Protein AF-A0A926HHJ9-F1 (afdb_monomer)

pLDDT: mean 72.95, std 14.11, range [46.09, 94.06]

Radius of gyration: 36.63 Å; Cα contacts (8 Å, |Δi|>4): 173; chains: 1; bounding box: 104×86×74 Å

Mean predicted aligned error: 19.31 Å

Sequence (263 aa):
MKFITRLLMTLLALLLVAFLTVLLITPDTVVDVLARLEQVVFAARVALVVIMYLVILSLLYLQVRSTPKAQSDTLSVNASGAIAAVTVDSVRERILKTIGEVPGVASVTAQLKSIRGKADIDLSVTTTDDKVNIPEKQKEINRALEQVIKKQLGIQMAGRPRVNIRLGTVKPVVPAPAAAVPLPVIAPPPPPAPIISPAAEIPFEEPKRSFFGGSSSSVEPITPAASFTTSQPEDDQMAFYAMLDDAKLDDETSDEVDKPADQ

Solvent-accessible surface area (backbone atoms only — not comparable to full-atom values): 16830 Å² total; per-residue (Å²): 113,75,64,59,58,51,51,51,51,53,49,51,53,51,50,50,50,51,52,51,50,54,52,67,75,45,51,62,70,53,46,64,64,46,67,78,41,80,86,54,49,65,64,48,52,54,49,51,53,50,51,50,51,50,53,53,50,49,51,50,50,51,55,67,65,59,57,70,82,71,62,74,50,48,34,49,21,49,56,94,92,41,81,44,77,41,50,51,66,64,53,42,52,52,50,48,54,61,54,55,69,41,91,62,48,72,47,72,47,73,51,75,44,75,52,94,49,14,43,37,46,43,34,41,36,28,28,66,60,91,86,60,60,60,73,60,53,51,50,52,51,50,51,53,49,50,47,45,38,51,72,74,52,30,41,48,63,64,62,83,71,44,75,48,79,41,87,38,88,76,71,80,78,69,70,72,71,70,73,71,72,74,70,79,73,74,68,74,77,73,75,80,71,79,82,73,72,93,80,74,89,72,82,80,77,74,81,78,79,75,83,78,79,86,76,91,72,85,77,76,84,82,73,94,75,76,85,80,76,84,77,78,83,73,72,72,65,62,62,61,60,62,64,65,66,77,75,74,78,86,88,83,86,87,82,79,85,87,84,81,82,88,132

Nearest PDB structures (foldseek):
  6h87-assembly1_A-2  TM=7.061E-01  e=1.042E-03  Magnetospirillum gryphiswaldense
  2y4n-assembly1_B  TM=5.438E-01  e=9.765E-04  Burkholderia cenocepacia J2315
  3lax-assembly1_A  TM=5.505E-01  e=6.464E-03  Phocaeicola vulgatus ATCC 8482
  3kxw-assembly1_A  TM=5.713E-01  e=8.389E-03  Legionella pneumophila subsp. pneumophila str. Philadelphia 1
  2v7b-assembly2_B  TM=6.782E-01  e=9.983E-02  Paraburkholderia xenovorans LB400

Secondary structure (DSSP, 8-state):
-HHHHHHHHHHHHHHHHHHHHHHHH-HHHHHHHHTT-TTTHHHHHHHHHHHHHHHHHHHHHHHHHT-------EEEEEETTEEEEEEHHHHHHHHHHHHHTSTTEEEEEEEEEEETTEEEEEEEEEES-TT--HHHHHHHHHHHHHHIIIIIS-BPBSSPPEEEEEE-------PPP---------PPPPPPPP----------------------------------------SHHHHHHHTSSTTSSS-S-----------

Structure (mmCIF, N/CA/C/O backbone):
data_AF-A0A926HHJ9-F1
#
_entry.id   AF-A0A926HHJ9-F1
#
loop_
_atom_site.group_PDB
_atom_site.id
_atom_site.type_symbol
_atom_site.label_atom_id
_atom_site.label_alt_id
_atom_site.label_comp_id
_atom_site.label_asym_id
_atom_site.label_entity_id
_atom_site.label_seq_id
_atom_site.pdbx_PDB_ins_code
_atom_site.Cartn_x
_atom_site.Cartn_y
_atom_site.Cartn_z
_atom_site.occupancy
_atom_site.B_iso_or_equiv
_atom_site.auth_seq_id
_atom_site.auth_comp_id
_atom_site.auth_asym_id
_atom_site.auth_atom_id
_atom_site.pdbx_PDB_model_num
ATOM 1 N N . MET A 1 1 ? 10.475 11.509 -2.866 1.00 51.62 1 MET A N 1
ATOM 2 C CA . MET A 1 1 ? 11.833 11.060 -3.268 1.00 51.62 1 MET A CA 1
ATOM 3 C C . MET A 1 1 ? 11.844 9.986 -4.364 1.00 51.62 1 ME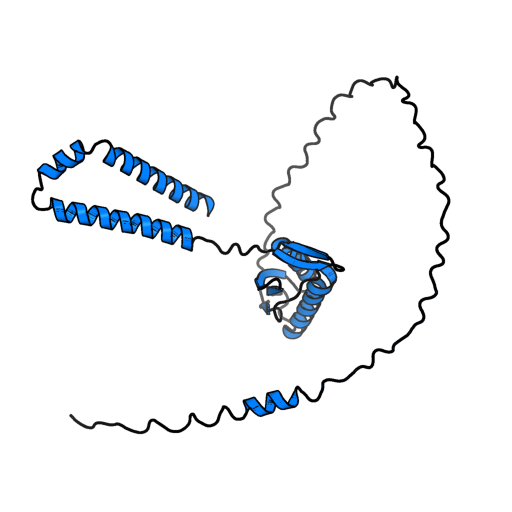T A C 1
ATOM 5 O O . MET A 1 1 ? 12.648 10.113 -5.271 1.00 51.62 1 MET A O 1
ATOM 9 N N . LYS A 1 2 ? 10.926 9.001 -4.378 1.00 59.03 2 LYS A N 1
ATOM 10 C CA . LYS A 1 2 ? 10.861 7.938 -5.416 1.00 59.03 2 LYS A CA 1
ATOM 11 C C . LYS A 1 2 ? 10.693 8.438 -6.868 1.00 59.03 2 LYS A C 1
ATOM 13 O O . LYS A 1 2 ? 11.089 7.747 -7.797 1.00 59.03 2 LYS A O 1
ATOM 18 N N . PHE A 1 3 ? 10.123 9.630 -7.066 1.00 66.44 3 PHE A N 1
ATOM 19 C CA . PHE A 1 3 ? 9.955 10.244 -8.389 1.00 66.44 3 PHE A CA 1
ATOM 20 C C . PHE A 1 3 ? 11.286 10.717 -8.997 1.00 66.44 3 PHE A C 1
ATOM 22 O O . PHE A 1 3 ? 11.528 10.489 -10.173 1.00 66.44 3 PHE A O 1
ATOM 29 N N . ILE A 1 4 ? 12.182 11.287 -8.183 1.00 69.25 4 ILE A N 1
ATOM 30 C CA . ILE A 1 4 ? 13.493 11.790 -8.628 1.00 69.25 4 ILE A CA 1
ATOM 31 C C . ILE A 1 4 ? 14.388 10.630 -9.058 1.00 69.25 4 ILE A C 1
ATOM 33 O O . ILE A 1 4 ? 15.032 10.708 -10.094 1.00 69.25 4 ILE A O 1
ATOM 37 N N . THR A 1 5 ? 14.385 9.526 -8.309 1.00 71.31 5 THR A N 1
ATOM 38 C CA . THR A 1 5 ? 15.180 8.340 -8.658 1.00 71.31 5 THR A CA 1
ATOM 39 C C . THR A 1 5 ? 14.704 7.705 -9.964 1.00 71.31 5 THR A C 1
ATOM 41 O O . THR A 1 5 ? 15.526 7.316 -10.788 1.00 71.31 5 THR A O 1
ATOM 44 N N . ARG A 1 6 ? 13.380 7.652 -10.186 1.00 71.50 6 ARG A N 1
ATOM 45 C CA . ARG A 1 6 ? 12.800 7.196 -11.459 1.00 71.50 6 ARG A CA 1
ATOM 46 C C . ARG A 1 6 ? 13.183 8.131 -12.603 1.00 71.50 6 ARG A C 1
ATOM 48 O O . ARG A 1 6 ? 13.680 7.653 -13.610 1.00 71.50 6 ARG A O 1
ATOM 55 N N . LEU A 1 7 ? 13.025 9.442 -12.419 1.00 80.19 7 LEU A N 1
ATOM 56 C CA . LEU A 1 7 ? 13.370 10.449 -13.424 1.00 80.19 7 LEU A CA 1
ATOM 57 C C . LEU A 1 7 ? 14.860 10.411 -13.790 1.00 80.19 7 LEU A C 1
ATOM 59 O O . LEU A 1 7 ? 15.195 10.445 -14.968 1.00 80.19 7 LEU A O 1
ATOM 63 N N . LEU A 1 8 ? 15.742 10.292 -12.795 1.00 80.50 8 LEU A N 1
ATOM 64 C CA . LEU A 1 8 ? 17.187 10.201 -12.992 1.00 80.50 8 LEU A CA 1
ATOM 65 C C . LEU A 1 8 ? 17.565 8.944 -13.786 1.00 80.50 8 LEU A C 1
ATOM 67 O O . LEU A 1 8 ? 18.378 9.037 -14.698 1.00 80.50 8 LEU A O 1
ATOM 71 N N . MET A 1 9 ? 16.958 7.789 -13.484 1.00 76.94 9 MET A N 1
ATOM 72 C CA . MET A 1 9 ? 17.193 6.559 -14.251 1.00 76.94 9 MET A CA 1
ATOM 73 C C . MET A 1 9 ? 16.723 6.686 -15.698 1.00 76.94 9 MET A C 1
ATOM 75 O O . MET A 1 9 ? 17.456 6.287 -16.601 1.00 76.94 9 MET A O 1
ATOM 79 N N . THR A 1 10 ? 15.545 7.269 -15.936 1.00 77.94 10 THR A N 1
ATOM 80 C CA . THR A 1 10 ? 15.047 7.483 -17.301 1.00 77.94 10 THR A CA 1
ATOM 81 C C . THR A 1 10 ? 15.938 8.459 -18.067 1.00 77.94 10 THR A C 1
ATOM 83 O O . THR A 1 10 ? 16.269 8.204 -19.222 1.00 77.94 10 THR A O 1
ATOM 86 N N . LEU A 1 11 ? 16.371 9.547 -17.422 1.00 81.31 11 LEU A N 1
ATOM 87 C CA . LEU A 1 11 ? 17.277 10.531 -18.013 1.00 81.31 11 LEU A CA 1
ATOM 88 C C . LEU A 1 11 ? 18.636 9.902 -18.351 1.00 81.31 11 LEU A C 1
ATOM 90 O O . LEU A 1 11 ? 19.156 10.124 -19.438 1.00 81.31 11 LEU A O 1
ATOM 94 N N . LEU A 1 12 ? 19.184 9.083 -17.448 1.00 77.19 12 LEU A N 1
ATOM 95 C CA . LEU A 1 12 ? 20.440 8.365 -17.659 1.00 77.19 12 LEU A CA 1
ATOM 96 C C . LEU A 1 12 ? 20.326 7.372 -18.821 1.00 77.19 12 LEU A C 1
ATOM 98 O O . LEU A 1 12 ? 21.215 7.326 -19.666 1.00 77.19 12 LEU A O 1
ATOM 102 N N . ALA A 1 13 ? 19.228 6.613 -18.894 1.00 76.31 13 ALA A N 1
ATOM 103 C CA . ALA A 1 13 ? 18.973 5.694 -20.000 1.00 76.31 13 ALA A CA 1
ATOM 104 C C . ALA A 1 13 ? 18.859 6.443 -21.337 1.00 76.31 13 ALA A C 1
ATOM 106 O O . ALA A 1 13 ? 19.443 6.020 -22.330 1.00 76.31 13 ALA A O 1
ATOM 107 N N . LEU A 1 14 ? 18.168 7.586 -21.357 1.00 77.88 14 LEU A N 1
ATOM 108 C CA . LEU A 1 14 ? 18.013 8.407 -22.558 1.00 77.88 14 LEU A CA 1
ATOM 109 C C . LEU A 1 14 ? 19.342 9.031 -23.002 1.00 77.88 14 LEU A C 1
ATOM 111 O O . LEU A 1 14 ? 19.655 9.029 -24.190 1.00 77.88 14 LEU A O 1
ATOM 115 N N . LEU A 1 15 ? 20.155 9.498 -22.052 1.00 79.81 15 LEU A N 1
ATOM 116 C CA . LEU A 1 15 ? 21.498 10.012 -22.318 1.00 79.81 15 LEU A CA 1
ATOM 117 C C . LEU A 1 15 ? 22.414 8.910 -22.863 1.00 79.81 15 LEU A C 1
ATOM 119 O O . LEU A 1 15 ? 23.145 9.148 -23.820 1.00 79.81 15 LEU A O 1
ATOM 123 N N . LEU A 1 16 ? 22.331 7.696 -22.312 1.00 76.06 16 LEU A N 1
ATOM 124 C CA . LEU A 1 16 ? 23.076 6.537 -22.801 1.00 76.06 16 LEU A CA 1
ATOM 125 C C . LEU A 1 16 ? 22.686 6.188 -24.245 1.00 76.06 16 LEU A C 1
ATOM 127 O O . LEU A 1 16 ? 23.565 5.975 -25.074 1.00 76.06 16 LEU A O 1
ATOM 131 N N . VAL A 1 17 ? 21.387 6.173 -24.561 1.00 79.19 17 VAL A N 1
ATOM 132 C CA . VAL A 1 17 ? 20.889 5.937 -25.928 1.00 79.19 17 VAL A CA 1
ATOM 133 C C . VAL A 1 17 ? 21.386 7.028 -26.874 1.00 79.19 17 VAL A C 1
ATOM 135 O O . VAL A 1 17 ? 21.915 6.711 -27.936 1.00 79.19 17 VAL A O 1
ATOM 138 N N . ALA A 1 18 ? 21.283 8.303 -26.491 1.00 77.00 18 ALA A N 1
ATOM 139 C CA . ALA A 1 18 ? 21.776 9.418 -27.301 1.00 77.00 18 ALA A CA 1
ATOM 140 C C . ALA A 1 18 ? 23.286 9.303 -27.565 1.00 77.00 18 ALA A C 1
ATOM 142 O O . ALA A 1 18 ? 23.721 9.409 -28.712 1.00 77.00 18 ALA A O 1
ATOM 143 N N . PHE A 1 19 ? 24.072 8.999 -26.529 1.00 80.81 19 PHE A N 1
ATOM 144 C CA . PHE A 1 19 ? 25.508 8.751 -26.648 1.00 80.81 19 PHE A CA 1
ATOM 145 C C . PHE A 1 19 ? 25.806 7.584 -27.599 1.00 80.81 19 PHE A C 1
ATOM 147 O O . PHE A 1 19 ? 26.653 7.710 -28.481 1.00 80.81 19 PHE A O 1
ATOM 154 N N . LEU A 1 20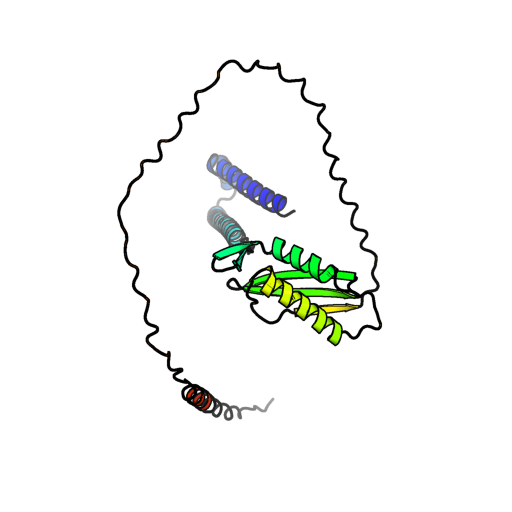 ? 25.059 6.482 -27.483 1.00 73.75 20 LEU A N 1
ATOM 155 C CA . LEU A 1 20 ? 25.167 5.325 -28.371 1.00 73.75 20 LEU A CA 1
ATOM 156 C C . LEU A 1 20 ? 24.847 5.691 -29.829 1.00 73.75 20 LEU A C 1
ATOM 158 O O . LEU A 1 20 ? 25.516 5.232 -30.747 1.00 73.75 20 LEU A O 1
ATOM 162 N N . THR A 1 21 ? 23.844 6.544 -30.040 1.00 80.38 21 THR A N 1
ATOM 163 C CA . THR A 1 21 ? 23.415 6.977 -31.377 1.00 80.38 21 THR A CA 1
ATOM 164 C C . THR A 1 21 ? 24.503 7.814 -32.050 1.00 80.38 21 THR A C 1
ATOM 166 O O . THR A 1 21 ? 24.829 7.583 -33.211 1.00 80.38 21 THR A O 1
ATOM 169 N N . VAL A 1 22 ? 25.119 8.737 -31.304 1.00 75.06 22 VAL A N 1
ATOM 170 C CA . VAL A 1 22 ? 26.265 9.532 -31.778 1.00 75.06 22 VAL A CA 1
ATOM 171 C C . VAL A 1 22 ? 27.467 8.630 -32.076 1.00 75.06 22 VAL A C 1
ATOM 173 O O . VAL A 1 22 ? 28.112 8.784 -33.113 1.00 75.06 22 VAL A O 1
ATOM 176 N N . LEU A 1 23 ? 27.732 7.645 -31.214 1.00 71.56 23 LEU A N 1
ATOM 177 C CA . LEU A 1 23 ? 28.803 6.669 -31.421 1.00 71.56 23 LEU A CA 1
ATOM 178 C C . LEU A 1 23 ? 28.594 5.843 -32.706 1.00 71.56 23 LEU A C 1
ATOM 180 O O . LEU A 1 23 ? 29.557 5.565 -33.412 1.00 71.56 23 LEU A O 1
ATOM 184 N N . LEU A 1 24 ? 27.347 5.474 -33.025 1.00 75.25 24 LEU A N 1
ATOM 185 C CA . LEU A 1 24 ? 27.011 4.720 -34.240 1.00 75.25 24 LEU A CA 1
ATOM 186 C C . LEU A 1 24 ? 27.055 5.569 -35.516 1.00 75.25 24 LEU A C 1
ATOM 188 O O . LEU A 1 24 ? 27.405 5.053 -36.572 1.00 75.25 24 LEU A O 1
ATOM 192 N N . ILE A 1 25 ? 26.675 6.846 -35.432 1.00 82.75 25 ILE A N 1
ATOM 193 C CA . ILE A 1 25 ? 26.645 7.760 -36.586 1.00 82.75 25 ILE A CA 1
ATOM 194 C C . ILE A 1 25 ? 28.053 8.161 -37.027 1.00 82.75 25 ILE A C 1
ATOM 196 O O . ILE A 1 25 ? 28.275 8.423 -38.207 1.00 82.75 25 ILE A O 1
ATOM 200 N N . THR A 1 26 ? 29.001 8.191 -36.093 1.00 78.94 26 THR A N 1
ATOM 201 C CA . THR A 1 26 ? 30.375 8.638 -36.340 1.00 78.94 26 THR A CA 1
ATOM 202 C C . THR A 1 26 ? 31.363 7.493 -36.090 1.00 78.94 26 THR A C 1
ATOM 204 O O . THR A 1 26 ? 32.132 7.536 -35.128 1.00 78.94 26 THR A O 1
ATOM 207 N N . PRO A 1 27 ? 31.349 6.431 -36.922 1.00 70.44 27 PRO A N 1
ATOM 208 C CA . PRO A 1 27 ? 32.265 5.309 -36.749 1.00 70.44 27 PRO A CA 1
ATOM 209 C C . PRO A 1 27 ? 33.716 5.731 -37.005 1.00 70.44 27 PRO A C 1
ATOM 211 O O . PRO A 1 27 ? 34.618 5.211 -36.354 1.00 70.44 27 PRO A O 1
ATOM 214 N N . ASP A 1 28 ? 33.945 6.705 -37.888 1.00 73.12 28 ASP A N 1
ATOM 215 C CA . ASP A 1 28 ? 35.282 7.105 -38.340 1.00 73.12 28 ASP A CA 1
ATOM 216 C C . ASP A 1 28 ? 36.126 7.723 -37.218 1.00 73.12 28 ASP A C 1
ATOM 218 O O . ASP A 1 28 ? 37.296 7.387 -37.064 1.00 73.12 28 ASP A O 1
ATOM 222 N N . THR A 1 29 ? 35.520 8.521 -36.334 1.00 72.00 29 THR A N 1
ATOM 223 C CA . THR A 1 29 ? 36.193 9.077 -35.145 1.00 72.00 29 THR A CA 1
ATOM 224 C C . THR A 1 29 ? 36.626 7.989 -34.168 1.00 72.00 29 THR A C 1
ATOM 226 O O . THR A 1 29 ? 37.628 8.134 -33.468 1.00 72.00 29 THR A O 1
ATOM 229 N N . VAL A 1 30 ? 35.877 6.888 -34.109 1.00 63.69 30 VAL A N 1
ATOM 230 C CA . VAL A 1 30 ? 36.230 5.724 -33.293 1.00 63.69 30 VAL A CA 1
ATOM 231 C C . VAL A 1 30 ? 37.338 4.934 -33.986 1.00 63.69 30 VAL A C 1
ATOM 233 O O . VAL A 1 30 ? 38.283 4.515 -33.324 1.00 63.69 30 VAL A O 1
ATOM 236 N N . VAL A 1 31 ? 37.265 4.779 -35.310 1.00 67.56 31 VAL A N 1
ATOM 237 C CA . VAL A 1 31 ? 38.267 4.088 -36.135 1.00 67.56 31 VAL A CA 1
ATOM 238 C C . VAL A 1 31 ? 39.624 4.797 -36.098 1.00 67.56 31 VAL A C 1
ATOM 240 O O . VAL A 1 31 ? 40.626 4.111 -35.928 1.00 67.56 31 VAL A O 1
ATOM 243 N N . ASP A 1 32 ? 39.681 6.129 -36.139 1.00 70.25 32 ASP A N 1
ATOM 244 C CA . ASP A 1 32 ? 40.936 6.900 -36.081 1.00 70.25 32 ASP A CA 1
ATOM 245 C C . ASP A 1 32 ? 41.659 6.778 -34.729 1.00 70.25 32 ASP A C 1
ATOM 247 O O . ASP A 1 32 ? 42.890 6.697 -34.659 1.00 70.25 32 ASP A O 1
ATOM 251 N N . VAL A 1 33 ? 40.898 6.724 -33.633 1.00 65.19 33 VAL A N 1
ATOM 252 C CA . VAL A 1 33 ? 41.441 6.475 -32.289 1.00 65.19 33 VAL A CA 1
ATOM 253 C C . VAL A 1 33 ? 41.854 5.003 -32.136 1.00 65.19 33 VAL A C 1
ATOM 255 O O . VAL A 1 33 ? 42.873 4.711 -31.507 1.00 65.19 33 VAL A O 1
ATOM 258 N N . LEU A 1 34 ? 41.110 4.075 -32.751 1.00 57.34 34 LEU A N 1
ATOM 259 C CA . LEU A 1 34 ? 41.382 2.630 -32.742 1.00 57.34 34 LEU A CA 1
ATOM 260 C C . LEU A 1 34 ? 42.553 2.212 -33.643 1.00 57.34 34 LEU A C 1
ATOM 262 O O . LEU A 1 34 ? 43.236 1.243 -33.312 1.00 57.34 34 LEU A O 1
ATOM 266 N N . ALA A 1 35 ? 42.816 2.926 -34.739 1.00 66.00 35 ALA A N 1
ATOM 267 C CA . ALA A 1 35 ? 43.916 2.652 -35.667 1.00 66.00 35 ALA A CA 1
ATOM 268 C C . ALA A 1 35 ? 45.297 2.781 -35.000 1.00 66.00 35 ALA A C 1
ATOM 270 O O . ALA A 1 35 ? 46.287 2.255 -35.497 1.00 66.00 35 ALA A O 1
ATOM 271 N N . ARG A 1 36 ? 45.375 3.424 -33.827 1.00 69.00 36 ARG A N 1
ATOM 272 C CA . ARG A 1 36 ? 46.599 3.503 -33.016 1.00 69.00 36 ARG A CA 1
ATOM 273 C C . ARG A 1 36 ? 46.845 2.275 -32.121 1.00 69.00 36 ARG A C 1
ATOM 275 O O . ARG A 1 36 ? 47.882 2.223 -31.468 1.00 69.00 36 ARG A O 1
ATOM 282 N N . LEU A 1 37 ? 45.922 1.307 -32.057 1.00 59.88 37 LEU A N 1
ATOM 283 C CA . LEU A 1 37 ? 45.903 0.207 -31.072 1.00 59.88 37 LEU A CA 1
ATOM 284 C C . LEU A 1 37 ? 45.703 -1.187 -31.725 1.00 59.88 37 LEU A C 1
ATOM 286 O O . LEU A 1 37 ? 44.946 -2.017 -31.226 1.00 59.88 37 LEU A O 1
ATOM 290 N N . GLU A 1 38 ? 46.375 -1.475 -32.841 1.00 61.00 38 GLU A N 1
ATOM 291 C CA . GLU A 1 38 ? 46.042 -2.561 -33.791 1.00 61.00 38 GLU A CA 1
ATOM 292 C C . GLU A 1 38 ? 46.011 -4.015 -33.251 1.00 61.00 38 GLU A C 1
ATOM 294 O O . GLU A 1 38 ? 45.365 -4.873 -33.848 1.00 61.00 38 GLU A O 1
ATOM 299 N N . GLN A 1 39 ? 46.589 -4.316 -32.082 1.00 55.56 39 GLN A N 1
ATOM 300 C CA . GLN A 1 39 ? 46.543 -5.669 -31.491 1.00 55.56 39 GLN A CA 1
ATOM 301 C C . GLN A 1 39 ? 45.535 -5.823 -30.337 1.00 55.56 39 GLN A C 1
ATOM 303 O O . GLN A 1 39 ? 45.148 -6.935 -29.980 1.00 55.56 39 GLN A O 1
ATOM 308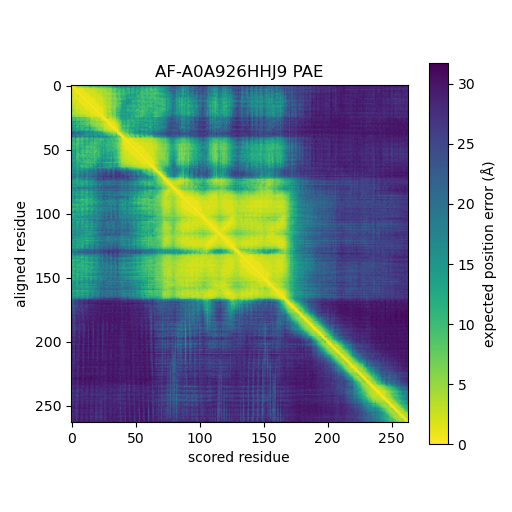 N N . VAL A 1 40 ? 45.037 -4.711 -29.790 1.00 57.81 40 VAL A N 1
ATOM 309 C CA . VAL A 1 40 ? 44.039 -4.693 -28.700 1.00 57.81 40 VAL A CA 1
ATOM 310 C C . VAL A 1 40 ? 42.605 -4.706 -29.265 1.00 57.81 40 VAL A C 1
ATOM 312 O O . VAL A 1 40 ? 41.633 -4.886 -28.535 1.00 57.81 40 VAL A O 1
ATOM 315 N N . VAL A 1 41 ? 42.454 -4.565 -30.587 1.00 62.16 41 VAL A N 1
ATOM 316 C CA . VAL A 1 41 ? 41.195 -4.209 -31.266 1.00 62.16 41 VAL A CA 1
ATOM 317 C C . VAL A 1 41 ? 40.114 -5.284 -31.170 1.00 62.16 41 VAL A C 1
ATOM 319 O O . VAL A 1 41 ? 38.950 -4.956 -30.944 1.00 62.16 41 VAL A O 1
ATOM 322 N N . PHE A 1 42 ? 40.457 -6.565 -31.323 1.00 66.62 42 PHE A N 1
ATOM 323 C CA . PHE A 1 42 ? 39.445 -7.624 -31.268 1.00 66.62 42 PHE A CA 1
ATOM 324 C C . PHE A 1 42 ? 38.939 -7.834 -29.837 1.00 66.62 42 PHE A C 1
ATOM 326 O O . PHE A 1 42 ? 37.733 -7.804 -29.591 1.00 66.62 42 PHE A O 1
ATOM 333 N N . ALA A 1 43 ? 39.865 -7.953 -28.882 1.00 67.19 43 ALA A N 1
ATOM 334 C CA . ALA A 1 43 ? 39.536 -8.112 -27.470 1.00 67.19 43 ALA A CA 1
ATOM 335 C C . ALA A 1 43 ? 38.761 -6.901 -26.929 1.00 67.19 43 ALA A C 1
ATOM 337 O O . ALA A 1 43 ? 37.772 -7.080 -26.223 1.00 67.19 43 ALA A O 1
ATOM 338 N N . ALA A 1 44 ? 39.140 -5.678 -27.317 1.00 70.44 44 ALA A N 1
ATOM 339 C CA . ALA A 1 44 ? 38.432 -4.464 -26.920 1.00 70.44 44 ALA A CA 1
ATOM 340 C C . ALA A 1 44 ? 37.013 -4.391 -27.500 1.00 70.44 44 ALA A C 1
ATOM 342 O O . ALA A 1 44 ? 36.087 -4.026 -26.778 1.00 70.44 44 ALA A O 1
ATOM 343 N N . ARG A 1 45 ? 36.809 -4.776 -28.769 1.00 68.06 45 ARG A N 1
ATOM 344 C CA . ARG A 1 45 ? 35.465 -4.820 -29.376 1.00 68.06 45 ARG A CA 1
ATOM 345 C C . ARG A 1 45 ? 34.563 -5.823 -28.665 1.00 68.06 45 ARG A C 1
ATOM 347 O O . ARG A 1 45 ? 33.440 -5.476 -28.307 1.00 68.06 45 ARG A O 1
ATOM 354 N N . VAL A 1 46 ? 35.062 -7.034 -28.414 1.00 75.19 46 VAL A N 1
ATOM 355 C CA . VAL A 1 46 ? 34.309 -8.065 -27.685 1.00 75.19 46 VAL A CA 1
ATOM 356 C C . VAL A 1 46 ? 34.010 -7.603 -26.257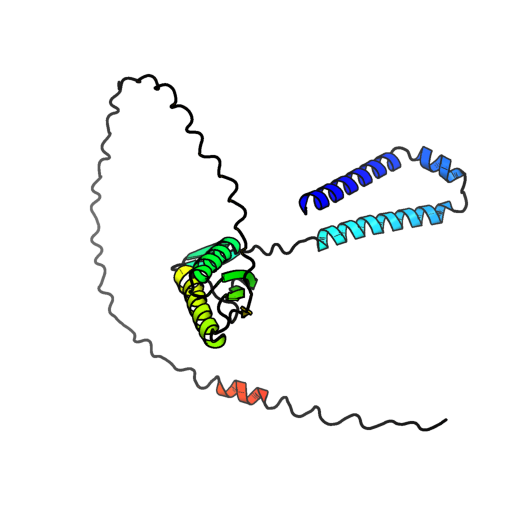 1.00 75.19 46 VAL A C 1
ATOM 358 O O . VAL A 1 46 ? 32.864 -7.688 -25.821 1.00 75.19 46 VAL A O 1
ATOM 361 N N . ALA A 1 47 ? 34.993 -7.036 -25.552 1.00 76.12 47 ALA A N 1
ATOM 362 C CA . ALA A 1 47 ? 34.806 -6.520 -24.198 1.00 76.12 47 ALA A CA 1
ATOM 363 C C . ALA A 1 47 ? 33.756 -5.399 -24.141 1.00 76.12 47 ALA A C 1
ATOM 365 O O . ALA A 1 47 ? 32.910 -5.403 -23.249 1.00 76.12 47 ALA A O 1
ATOM 366 N N . LEU A 1 48 ? 33.753 -4.478 -25.109 1.00 73.56 48 LEU A N 1
ATOM 367 C CA . LEU A 1 48 ? 32.784 -3.383 -25.168 1.00 73.56 48 LEU A CA 1
ATOM 368 C C . LEU A 1 48 ? 31.359 -3.905 -25.392 1.00 73.56 48 LEU A C 1
ATOM 370 O O . LEU A 1 48 ? 30.440 -3.479 -24.692 1.00 73.56 48 LEU A O 1
ATOM 374 N N . VAL A 1 49 ? 31.178 -4.872 -26.296 1.00 76.25 49 VAL A N 1
ATOM 375 C CA . VAL A 1 49 ? 29.872 -5.514 -26.527 1.00 76.25 49 VAL A CA 1
ATOM 376 C C . VAL A 1 49 ? 29.394 -6.254 -25.275 1.00 76.25 49 VAL A C 1
ATOM 378 O O . VAL A 1 49 ? 28.224 -6.141 -24.911 1.00 76.25 49 VAL A O 1
ATOM 381 N N . VAL A 1 50 ? 30.285 -6.961 -24.575 1.00 79.25 50 VAL A N 1
ATOM 382 C CA . VAL A 1 50 ? 29.951 -7.669 -23.328 1.00 79.25 50 VAL A CA 1
ATOM 383 C C . VAL A 1 50 ? 29.551 -6.691 -22.223 1.00 79.25 50 VAL A C 1
ATOM 385 O O . VAL A 1 50 ? 28.516 -6.884 -21.587 1.00 79.25 50 VAL A O 1
ATOM 388 N N . ILE A 1 51 ? 30.317 -5.615 -22.018 1.00 78.62 51 ILE A N 1
ATOM 389 C CA . ILE A 1 51 ? 29.994 -4.573 -21.030 1.00 78.62 51 ILE A CA 1
ATOM 390 C C . ILE A 1 51 ? 28.644 -3.933 -21.363 1.00 78.62 51 ILE A C 1
ATOM 392 O O . ILE A 1 51 ? 27.810 -3.762 -20.475 1.00 78.62 51 ILE A O 1
ATOM 396 N N . MET A 1 52 ? 28.389 -3.642 -22.640 1.00 72.06 52 MET A N 1
ATOM 397 C CA . MET A 1 52 ? 27.107 -3.108 -23.098 1.00 72.06 52 MET A CA 1
ATOM 398 C C . MET A 1 52 ? 25.953 -4.061 -22.760 1.00 72.06 52 MET A C 1
ATOM 400 O O . MET A 1 52 ? 24.946 -3.630 -22.194 1.00 72.06 52 MET A O 1
ATOM 404 N N . TYR A 1 53 ? 26.108 -5.357 -23.047 1.00 78.56 53 TYR A N 1
ATOM 405 C CA . TYR A 1 53 ? 25.093 -6.363 -22.739 1.00 78.56 53 TYR A CA 1
ATOM 406 C C . TYR A 1 53 ? 24.841 -6.467 -21.231 1.00 78.56 53 TYR A C 1
ATOM 408 O O . TYR A 1 53 ? 23.689 -6.522 -20.808 1.00 78.56 53 TYR A O 1
ATOM 416 N N . LEU A 1 54 ? 25.895 -6.415 -20.409 1.00 78.88 54 LEU A N 1
ATOM 417 C CA . LEU A 1 54 ? 25.779 -6.420 -18.949 1.00 78.88 54 LEU A CA 1
ATOM 418 C C . LEU A 1 54 ? 25.055 -5.184 -18.415 1.00 78.88 54 LEU A C 1
ATOM 420 O O . LEU A 1 54 ? 24.246 -5.311 -17.498 1.00 78.88 54 LEU A O 1
ATOM 424 N N . VAL A 1 55 ? 25.297 -4.001 -18.982 1.00 77.38 55 VAL A N 1
ATOM 425 C CA . VAL A 1 55 ? 24.600 -2.771 -18.576 1.00 77.38 55 VAL A CA 1
ATOM 426 C C . VAL A 1 55 ? 23.117 -2.845 -18.938 1.00 77.38 55 VAL A C 1
ATOM 428 O O . VAL A 1 55 ? 22.275 -2.552 -18.088 1.00 77.38 55 VAL A O 1
ATOM 431 N N . ILE A 1 56 ? 22.782 -3.295 -20.152 1.00 77.31 56 ILE A N 1
ATOM 432 C CA . ILE A 1 56 ? 21.387 -3.482 -20.584 1.00 77.31 56 ILE A CA 1
ATOM 433 C C . ILE A 1 56 ? 20.692 -4.525 -19.704 1.00 77.31 56 ILE A C 1
ATOM 435 O O . ILE A 1 56 ? 19.593 -4.278 -19.209 1.00 77.31 56 ILE A O 1
ATOM 439 N N . LEU A 1 57 ? 21.340 -5.666 -19.457 1.00 78.44 57 LEU A N 1
ATOM 440 C CA . LEU A 1 57 ? 20.792 -6.739 -18.631 1.00 78.44 57 LEU A CA 1
ATOM 441 C C . LEU A 1 57 ? 20.630 -6.301 -17.170 1.00 78.44 57 LEU A C 1
ATOM 443 O O . LEU A 1 57 ? 19.623 -6.622 -16.548 1.00 78.44 57 LEU A O 1
ATOM 447 N N . SER A 1 58 ? 21.575 -5.522 -16.637 1.00 76.81 58 SER A N 1
ATOM 448 C CA . SER A 1 58 ? 21.504 -4.946 -15.291 1.00 76.81 58 SER A CA 1
ATOM 449 C C . SER A 1 58 ? 20.357 -3.943 -15.169 1.00 76.81 58 SER A C 1
ATOM 451 O O . SER A 1 58 ? 19.595 -4.011 -14.207 1.00 76.81 58 SER A O 1
ATOM 453 N N . LEU A 1 59 ? 20.166 -3.068 -16.164 1.00 72.62 59 LEU A N 1
ATOM 454 C CA . LEU A 1 59 ? 19.035 -2.135 -16.217 1.00 72.62 59 LEU A CA 1
ATOM 455 C C . LEU A 1 59 ? 17.698 -2.872 -16.320 1.00 72.62 59 LEU A C 1
ATOM 457 O O . LEU A 1 59 ? 16.774 -2.556 -15.571 1.00 72.62 59 LEU A O 1
ATOM 461 N N . LEU A 1 60 ? 17.607 -3.886 -17.184 1.00 75.69 60 LEU A N 1
ATOM 462 C CA . LEU A 1 60 ? 16.413 -4.716 -17.328 1.00 75.69 60 LEU A CA 1
ATOM 463 C C . LEU A 1 60 ? 16.110 -5.466 -16.027 1.00 75.69 60 LEU A C 1
ATOM 465 O O . LEU A 1 60 ? 14.975 -5.461 -15.554 1.00 75.69 60 LEU A O 1
ATOM 469 N N . TYR A 1 61 ? 17.132 -6.046 -15.399 1.00 79.56 61 TYR A N 1
ATOM 470 C CA . TYR A 1 61 ? 17.015 -6.709 -14.105 1.00 79.56 61 TYR A CA 1
ATOM 471 C C . TYR A 1 61 ? 16.553 -5.736 -13.019 1.00 79.56 61 TYR A C 1
ATOM 473 O O . TYR A 1 61 ? 15.662 -6.067 -12.238 1.00 79.56 61 TYR A O 1
ATOM 481 N N . LEU A 1 62 ? 17.092 -4.516 -12.983 1.00 71.00 62 LEU A N 1
ATOM 482 C CA . LEU A 1 62 ? 16.661 -3.490 -12.037 1.00 71.00 62 LEU A CA 1
ATOM 483 C C . LEU A 1 62 ? 15.231 -3.024 -12.300 1.00 71.00 62 LEU A C 1
ATOM 485 O O . LEU A 1 62 ? 14.510 -2.763 -11.339 1.00 71.00 62 LEU A O 1
ATOM 489 N N . GLN A 1 63 ? 14.810 -2.938 -13.560 1.00 71.25 63 GLN A N 1
ATOM 490 C CA . GLN A 1 63 ? 13.459 -2.539 -13.943 1.00 71.25 63 GLN A CA 1
ATOM 491 C C . GLN A 1 63 ? 12.433 -3.618 -13.580 1.00 71.25 63 GLN A C 1
ATOM 493 O O . GLN A 1 63 ? 11.411 -3.303 -12.971 1.00 71.25 63 GLN A O 1
ATOM 498 N N . VAL A 1 64 ? 12.744 -4.887 -13.859 1.00 73.94 64 VAL A N 1
ATOM 499 C CA . VAL A 1 64 ? 11.914 -6.045 -13.489 1.00 73.94 64 VAL A CA 1
ATOM 500 C C . VAL A 1 64 ? 11.877 -6.232 -11.971 1.00 73.94 64 VAL A C 1
ATOM 502 O O . VAL A 1 64 ? 10.815 -6.455 -11.397 1.00 73.94 64 VAL A O 1
ATOM 505 N N . ARG A 1 65 ? 13.010 -6.075 -11.280 1.00 67.12 65 ARG A N 1
ATOM 506 C CA . ARG A 1 65 ? 13.068 -6.173 -9.813 1.00 67.12 65 ARG A CA 1
ATOM 507 C C . ARG A 1 65 ? 12.406 -4.979 -9.123 1.00 67.12 65 ARG A C 1
ATOM 509 O O . ARG A 1 65 ? 11.910 -5.114 -8.006 1.00 67.12 65 ARG A O 1
ATOM 516 N N . SER A 1 66 ? 12.361 -3.827 -9.788 1.00 53.56 66 SER A N 1
ATOM 517 C CA . SER A 1 66 ? 11.685 -2.620 -9.308 1.00 53.56 66 SER A CA 1
ATOM 518 C C . SER A 1 66 ? 10.201 -2.587 -9.652 1.00 53.56 66 SER A C 1
ATOM 520 O O . SER A 1 66 ? 9.641 -1.500 -9.775 1.00 53.56 66 SER A O 1
ATOM 522 N N . THR A 1 67 ? 9.515 -3.729 -9.718 1.00 47.94 67 THR A N 1
ATOM 523 C CA . THR A 1 67 ? 8.126 -3.754 -9.258 1.00 47.94 67 THR A CA 1
ATOM 524 C C . THR A 1 67 ? 8.151 -3.550 -7.744 1.00 47.94 67 THR A C 1
ATOM 526 O O . THR A 1 67 ? 8.365 -4.522 -7.010 1.00 47.94 67 THR A O 1
ATOM 529 N N . PRO A 1 68 ? 7.933 -2.328 -7.204 1.00 48.66 68 PRO A N 1
ATOM 530 C CA . PRO A 1 68 ? 7.422 -2.278 -5.853 1.00 48.66 68 PRO A CA 1
ATOM 531 C C . PRO A 1 68 ? 6.164 -3.133 -5.902 1.00 48.66 68 PRO A C 1
ATOM 533 O O . PRO A 1 68 ? 5.323 -2.940 -6.781 1.00 48.66 68 PRO A O 1
ATOM 536 N N . LYS A 1 69 ? 6.050 -4.098 -4.995 1.00 46.75 69 LYS A N 1
ATOM 537 C CA . LYS A 1 69 ? 4.768 -4.705 -4.668 1.00 46.75 69 LYS A CA 1
ATOM 538 C C . LYS A 1 69 ? 3.861 -3.590 -4.135 1.00 46.75 69 LYS A C 1
ATOM 540 O O . LYS A 1 69 ? 3.597 -3.507 -2.947 1.00 46.75 69 LYS A O 1
ATOM 545 N N . ALA A 1 70 ? 3.376 -2.727 -5.019 1.00 46.09 70 ALA A N 1
ATOM 546 C CA . ALA A 1 70 ? 2.026 -2.229 -4.957 1.00 46.09 70 ALA A CA 1
ATOM 547 C C . ALA A 1 70 ? 1.166 -3.440 -5.323 1.00 46.09 70 ALA A C 1
ATOM 549 O O . ALA A 1 70 ? 0.594 -3.519 -6.405 1.00 46.09 70 ALA A O 1
ATOM 550 N N . GLN A 1 71 ? 1.163 -4.450 -4.441 1.00 49.12 71 GLN A N 1
ATOM 551 C CA . GLN A 1 71 ? -0.007 -5.294 -4.326 1.00 49.12 71 GLN A CA 1
ATOM 552 C C . GLN A 1 71 ? -1.117 -4.284 -4.126 1.00 49.12 71 GLN A C 1
ATOM 554 O O . GLN A 1 71 ? -1.082 -3.521 -3.166 1.00 49.12 71 GLN A O 1
ATOM 559 N N . SER A 1 72 ? -1.964 -4.183 -5.139 1.00 47.88 72 SER A N 1
ATOM 560 C CA . SER A 1 72 ? -3.219 -3.469 -5.113 1.00 47.88 72 SER A CA 1
ATOM 561 C C . SER A 1 72 ? -3.821 -3.675 -3.730 1.00 47.88 72 SER A C 1
ATOM 563 O O . SER A 1 72 ? -4.283 -4.768 -3.402 1.00 47.88 72 SER A O 1
ATOM 565 N N . ASP A 1 73 ? -3.704 -2.631 -2.911 1.00 61.97 73 ASP A N 1
ATOM 566 C CA . ASP A 1 73 ? -4.063 -2.566 -1.495 1.00 61.97 73 ASP A CA 1
ATOM 567 C C . ASP A 1 73 ? -5.590 -2.448 -1.416 1.00 61.97 73 ASP A C 1
ATOM 569 O O . ASP A 1 73 ? -6.158 -1.546 -0.816 1.00 61.97 73 ASP A O 1
ATOM 573 N N . THR A 1 74 ? -6.271 -3.302 -2.170 1.00 65.94 74 THR A N 1
ATOM 574 C CA . THR A 1 74 ? -7.714 -3.385 -2.262 1.00 65.94 74 THR A CA 1
ATOM 575 C C . THR A 1 74 ? -8.114 -4.624 -1.493 1.00 65.94 74 THR A C 1
ATOM 577 O O . THR A 1 74 ? -7.749 -5.757 -1.813 1.00 65.94 74 THR A O 1
ATOM 580 N N . LEU A 1 75 ? -8.810 -4.375 -0.397 1.00 77.56 75 LEU A N 1
ATOM 581 C CA . LEU A 1 75 ? -9.463 -5.389 0.401 1.00 77.56 75 LEU A CA 1
ATOM 582 C C . LEU A 1 75 ? -10.835 -5.636 -0.215 1.00 77.56 75 LEU A C 1
ATOM 584 O O . LEU A 1 75 ? -11.587 -4.693 -0.470 1.00 77.56 75 LEU A O 1
ATOM 588 N N . SER A 1 76 ? -11.153 -6.904 -0.457 1.00 76.00 76 SER A N 1
ATOM 589 C CA . SER A 1 76 ? -12.507 -7.311 -0.810 1.00 76.00 76 SER A CA 1
ATOM 590 C C . SER A 1 76 ? -13.377 -7.224 0.439 1.00 76.00 76 SER A C 1
ATOM 592 O O . SER A 1 76 ? -13.232 -8.021 1.370 1.00 76.00 76 SER A O 1
ATOM 594 N N . VAL A 1 77 ? -14.258 -6.235 0.458 1.00 79.81 77 VAL A N 1
ATOM 595 C CA . VAL A 1 77 ? -15.285 -6.040 1.475 1.00 79.81 77 VAL A CA 1
ATOM 596 C C . VAL A 1 77 ? -16.551 -6.742 1.016 1.00 79.81 77 VAL A C 1
ATOM 598 O O . VAL A 1 77 ? -16.999 -6.519 -0.108 1.00 79.81 77 VAL A O 1
ATOM 601 N N . ASN A 1 78 ? -17.147 -7.562 1.881 1.00 76.31 78 ASN A N 1
ATOM 602 C CA . ASN A 1 78 ? -18.484 -8.092 1.643 1.00 76.31 78 ASN A CA 1
ATOM 603 C C . ASN A 1 78 ? -19.485 -7.269 2.459 1.00 76.31 78 ASN A C 1
ATOM 605 O O . ASN A 1 78 ? -19.597 -7.441 3.674 1.00 76.31 78 ASN A O 1
ATOM 609 N N . ALA A 1 79 ? -20.176 -6.348 1.793 1.00 78.12 79 ALA A N 1
ATOM 610 C CA . ALA A 1 79 ? -21.230 -5.547 2.395 1.00 78.12 79 ALA A CA 1
ATOM 611 C C . ALA A 1 79 ? -22.570 -6.001 1.813 1.00 78.12 79 ALA A C 1
ATOM 613 O O . ALA A 1 79 ? -22.867 -5.751 0.647 1.00 78.12 79 ALA A O 1
ATOM 614 N N . SER A 1 80 ? -23.375 -6.687 2.629 1.00 76.75 80 SER A N 1
ATOM 615 C CA . SER A 1 80 ? -24.764 -7.043 2.300 1.00 76.75 80 SER A CA 1
ATOM 616 C C . SER A 1 80 ? -24.942 -7.764 0.953 1.00 76.75 80 SER A C 1
ATOM 618 O O . SER A 1 80 ? -25.888 -7.490 0.222 1.00 76.75 80 SER A O 1
ATOM 620 N N . GLY A 1 81 ? -24.027 -8.678 0.611 1.00 79.75 81 GLY A N 1
ATOM 621 C CA . GLY A 1 81 ? -24.097 -9.464 -0.626 1.00 79.75 81 GLY A CA 1
ATOM 622 C C . GLY A 1 81 ? -23.437 -8.812 -1.844 1.00 79.75 81 GLY A C 1
ATOM 623 O O . GLY A 1 81 ? -23.341 -9.458 -2.885 1.00 79.75 81 GLY A O 1
ATOM 624 N N . ALA A 1 82 ? -22.924 -7.584 -1.720 1.00 82.38 82 ALA A N 1
ATOM 625 C CA . ALA A 1 82 ? -22.095 -6.944 -2.736 1.00 82.38 82 ALA A CA 1
ATOM 626 C C . ALA A 1 82 ? -20.610 -6.988 -2.337 1.00 82.38 82 ALA A C 1
ATOM 628 O O . ALA A 1 82 ? -20.242 -6.690 -1.197 1.00 82.38 82 ALA A O 1
ATOM 629 N N . ILE A 1 83 ? -19.749 -7.346 -3.295 1.00 81.50 83 ILE A N 1
ATOM 630 C CA . ILE A 1 83 ? -18.293 -7.316 -3.127 1.00 81.50 83 ILE A CA 1
ATOM 631 C C . ILE A 1 83 ? -17.801 -5.939 -3.575 1.00 81.50 83 ILE A C 1
ATOM 633 O O . ILE A 1 83 ? -17.813 -5.630 -4.765 1.00 81.50 83 ILE A O 1
ATOM 637 N N . ALA A 1 84 ? -17.371 -5.113 -2.624 1.00 84.31 84 ALA A N 1
ATOM 638 C CA . ALA A 1 84 ? -16.767 -3.812 -2.891 1.00 84.31 84 ALA A CA 1
ATOM 639 C C . ALA A 1 84 ? -15.253 -3.876 -2.664 1.00 84.31 84 ALA A C 1
ATOM 641 O O . ALA A 1 84 ? -14.777 -4.515 -1.725 1.00 84.31 84 ALA A O 1
ATOM 642 N N . ALA A 1 85 ? -14.482 -3.203 -3.514 1.00 81.56 85 ALA A N 1
ATOM 643 C CA . ALA A 1 85 ? -13.049 -3.040 -3.311 1.00 81.56 85 ALA A CA 1
ATOM 644 C C . ALA A 1 85 ? -12.804 -1.760 -2.504 1.00 81.56 85 ALA A C 1
ATOM 646 O O . ALA A 1 85 ? -13.131 -0.668 -2.967 1.00 81.56 85 ALA A O 1
ATOM 647 N N . VAL A 1 86 ? -12.234 -1.887 -1.306 1.00 85.50 86 VAL A N 1
ATOM 648 C CA . VAL A 1 86 ? -11.886 -0.738 -0.455 1.00 85.50 86 VAL A CA 1
ATOM 649 C C . VAL A 1 86 ? -10.376 -0.656 -0.312 1.00 85.50 86 VAL A C 1
ATOM 651 O O . VAL A 1 86 ? -9.705 -1.673 -0.132 1.00 85.50 86 VAL A O 1
ATOM 654 N N . THR A 1 87 ? -9.833 0.555 -0.402 1.00 87.00 87 THR A N 1
ATOM 655 C CA . THR A 1 87 ? -8.404 0.789 -0.214 1.00 87.00 87 THR A CA 1
ATOM 656 C C . THR A 1 87 ? -8.010 0.567 1.246 1.00 87.00 87 THR A C 1
ATOM 658 O O . THR A 1 87 ? -8.700 0.970 2.186 1.00 87.00 87 THR A O 1
ATOM 661 N N . VAL A 1 88 ? -6.865 -0.074 1.448 1.00 88.19 88 VAL A N 1
ATOM 662 C CA . VAL A 1 88 ? -6.291 -0.360 2.768 1.00 88.19 88 VAL A CA 1
ATOM 663 C C . VAL A 1 88 ? -6.047 0.918 3.567 1.00 88.19 88 VAL A C 1
ATOM 665 O O . VAL A 1 88 ? -6.197 0.900 4.786 1.00 88.19 88 VAL A O 1
ATOM 668 N N . ASP A 1 89 ? -5.757 2.038 2.902 1.00 87.50 89 ASP A N 1
ATOM 669 C CA . ASP A 1 89 ? -5.588 3.335 3.559 1.00 87.50 89 ASP A CA 1
ATOM 670 C C . ASP A 1 89 ? -6.884 3.824 4.224 1.00 87.50 89 ASP A C 1
ATOM 672 O O . ASP A 1 89 ? -6.854 4.214 5.390 1.00 87.50 89 ASP A O 1
ATOM 676 N N . SER A 1 90 ? -8.041 3.702 3.561 1.00 88.69 90 SER A N 1
ATOM 677 C CA . SER A 1 90 ? -9.331 4.072 4.164 1.00 88.69 90 SER A CA 1
ATOM 678 C C . SER A 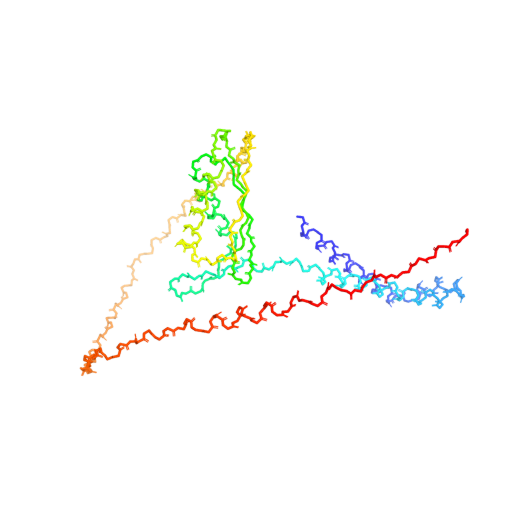1 90 ? -9.686 3.178 5.354 1.00 88.69 90 SER A C 1
ATOM 680 O O . SER A 1 90 ? -10.218 3.645 6.364 1.00 88.69 90 SER A O 1
ATOM 682 N N . VAL A 1 91 ? -9.350 1.887 5.272 1.00 90.44 91 VAL A N 1
ATOM 683 C CA . VAL A 1 91 ? -9.517 0.951 6.393 1.00 90.44 91 VAL A CA 1
ATOM 684 C C . VAL A 1 91 ? -8.582 1.317 7.548 1.00 90.44 91 VAL A C 1
ATOM 686 O O . VAL A 1 91 ? -9.016 1.348 8.701 1.00 90.44 91 VAL A O 1
ATOM 689 N N . ARG A 1 92 ? -7.316 1.640 7.253 1.00 92.00 92 ARG A N 1
ATOM 690 C CA . ARG A 1 92 ? -6.322 2.071 8.244 1.00 92.00 92 ARG A CA 1
ATOM 691 C C . ARG A 1 92 ? -6.803 3.318 8.979 1.00 92.00 92 ARG A C 1
ATOM 693 O O . ARG A 1 92 ? -6.800 3.317 10.206 1.00 92.00 92 ARG A O 1
ATOM 700 N N . GLU A 1 93 ? -7.239 4.349 8.261 1.00 91.69 93 GLU A N 1
ATOM 701 C CA . GLU A 1 93 ? -7.757 5.585 8.861 1.00 91.69 93 GLU A CA 1
ATOM 702 C C . GLU A 1 93 ? -8.947 5.314 9.782 1.00 91.69 93 GLU A C 1
ATOM 704 O O . GLU A 1 93 ? -9.004 5.835 10.900 1.00 91.69 93 GLU A O 1
ATOM 709 N N . ARG A 1 94 ? -9.870 4.442 9.358 1.00 92.06 94 ARG A N 1
ATOM 710 C CA . ARG A 1 94 ? -11.025 4.068 10.177 1.00 92.06 94 ARG A CA 1
ATOM 711 C C . ARG A 1 94 ? -10.612 3.360 11.467 1.00 92.06 94 ARG A C 1
ATOM 713 O O . ARG A 1 94 ? -11.136 3.695 12.527 1.00 92.06 94 ARG A O 1
ATOM 720 N N . ILE A 1 95 ? -9.668 2.422 11.387 1.00 92.75 95 ILE A N 1
ATOM 721 C CA . ILE A 1 95 ? -9.133 1.706 12.555 1.00 92.75 95 ILE A CA 1
ATOM 722 C C . ILE A 1 95 ? -8.421 2.678 13.502 1.00 92.75 95 ILE A C 1
ATOM 724 O O . ILE A 1 95 ? -8.677 2.649 14.703 1.00 92.75 95 ILE A O 1
ATOM 728 N N . LEU A 1 96 ? -7.563 3.557 12.974 1.00 93.31 96 LEU A N 1
ATOM 729 C CA . LEU A 1 96 ? -6.835 4.546 13.775 1.00 93.31 96 LEU A CA 1
ATOM 730 C C . LEU A 1 96 ? -7.789 5.473 14.527 1.00 93.31 96 LEU A C 1
ATOM 732 O O . LEU A 1 96 ? -7.582 5.715 15.715 1.00 93.31 96 LEU A O 1
ATOM 736 N N . LYS A 1 97 ? -8.852 5.935 13.862 1.00 93.25 97 LYS A N 1
ATOM 737 C CA . LYS A 1 97 ? -9.867 6.784 14.486 1.00 93.25 97 LYS A CA 1
ATOM 738 C C . LYS A 1 97 ? -10.577 6.063 15.631 1.00 93.25 97 LYS A C 1
ATOM 740 O O . LYS A 1 97 ? -10.620 6.587 16.735 1.00 93.25 97 LYS A O 1
ATOM 745 N N . THR A 1 98 ? -11.088 4.853 15.398 1.00 91.50 98 THR A N 1
ATOM 746 C CA . THR A 1 98 ? -11.852 4.136 16.431 1.00 91.50 98 THR A CA 1
ATOM 747 C C . THR A 1 98 ? -10.986 3.669 17.600 1.00 91.50 98 THR A C 1
ATOM 749 O O . THR A 1 98 ? -11.433 3.709 18.740 1.00 91.50 98 THR A O 1
ATOM 752 N N . ILE A 1 99 ? -9.745 3.241 17.358 1.00 91.75 99 ILE A N 1
ATOM 753 C CA . ILE A 1 99 ? -8.858 2.802 18.447 1.00 91.75 99 ILE A CA 1
ATOM 754 C C . ILE A 1 99 ? -8.292 3.996 19.217 1.00 91.75 99 ILE A C 1
ATOM 756 O O . ILE A 1 99 ? -8.092 3.894 20.423 1.00 91.75 99 ILE A O 1
ATOM 760 N N . GLY A 1 100 ? -8.084 5.136 18.556 1.00 91.12 100 GLY A N 1
ATOM 761 C CA . GLY A 1 100 ? -7.699 6.378 19.227 1.00 91.12 100 GLY A CA 1
ATOM 762 C C . GLY A 1 100 ? -8.763 6.914 20.194 1.00 91.12 100 GLY A C 1
ATOM 763 O O . GLY A 1 100 ? -8.426 7.671 21.094 1.00 91.12 100 GLY A O 1
ATOM 764 N N . GLU A 1 101 ? -10.025 6.502 20.044 1.00 91.81 101 GLU A N 1
ATOM 765 C CA . GLU A 1 101 ? -11.123 6.849 20.961 1.00 91.81 101 GLU A CA 1
ATOM 766 C C . GLU A 1 101 ? -11.170 5.946 22.215 1.00 91.81 101 GLU A C 1
ATOM 768 O O . GLU A 1 101 ? -11.929 6.224 23.144 1.00 91.81 101 GLU A O 1
ATOM 773 N N . VAL A 1 102 ? -10.366 4.874 22.282 1.00 88.69 102 VAL A N 1
ATOM 774 C CA . VAL A 1 102 ? -10.324 3.966 23.442 1.00 88.69 102 VAL A CA 1
ATOM 775 C C . VAL A 1 102 ? -9.613 4.649 24.625 1.00 88.69 102 VAL A C 1
ATOM 777 O O . VAL A 1 102 ? -8.497 5.151 24.469 1.00 88.69 102 VAL A O 1
ATOM 780 N N . PRO A 1 103 ? -10.197 4.643 25.839 1.00 88.44 103 PRO A N 1
ATOM 781 C CA . PRO A 1 103 ? -9.612 5.316 26.996 1.00 88.44 103 PRO A CA 1
ATOM 782 C C . PRO A 1 103 ? -8.270 4.695 27.414 1.00 88.44 103 PRO A C 1
ATOM 784 O O . PRO A 1 103 ? -8.159 3.476 27.600 1.00 88.44 103 PRO A O 1
ATOM 787 N N . GLY A 1 104 ? -7.267 5.561 27.606 1.00 87.00 104 GLY A N 1
ATOM 788 C CA . GLY A 1 104 ? -5.890 5.203 27.982 1.00 87.00 104 GLY A CA 1
ATOM 789 C C . GLY A 1 104 ? -4.921 5.076 26.797 1.00 87.00 104 GLY A C 1
ATOM 790 O O . GLY A 1 104 ? -3.730 4.844 26.992 1.00 87.00 104 GLY A O 1
ATOM 791 N N . VAL A 1 105 ? -5.400 5.247 25.562 1.00 89.19 105 VAL A N 1
ATOM 792 C CA . VAL A 1 105 ? -4.568 5.184 24.356 1.00 89.19 105 VAL A CA 1
ATOM 793 C C . VAL A 1 105 ? -3.999 6.564 24.017 1.00 89.19 105 VAL A C 1
ATOM 795 O O . VAL A 1 105 ? -4.740 7.514 23.791 1.00 89.19 105 VAL A O 1
ATOM 798 N N . ALA A 1 106 ? -2.671 6.673 23.951 1.00 90.88 106 ALA A N 1
ATOM 799 C CA . ALA A 1 106 ? -1.970 7.917 23.634 1.00 90.88 106 ALA A CA 1
ATOM 800 C C . ALA A 1 106 ? -1.684 8.074 22.139 1.00 90.88 106 ALA A C 1
ATOM 802 O O . ALA A 1 106 ? -1.835 9.148 21.560 1.00 90.88 106 ALA A O 1
ATOM 803 N N . SER A 1 107 ? -1.207 6.998 21.512 1.00 90.50 107 SER A N 1
ATOM 804 C CA . SER A 1 107 ? -0.912 6.967 20.084 1.00 90.50 107 SER A CA 1
ATOM 805 C C . SER A 1 107 ? -1.135 5.573 19.519 1.00 90.50 107 SER A C 1
ATOM 807 O O . SER A 1 107 ? -0.919 4.563 20.192 1.00 90.50 107 SER A O 1
ATOM 809 N N . VAL A 1 108 ? -1.578 5.521 18.265 1.00 92.81 108 VAL A N 1
ATOM 810 C CA . VAL A 1 108 ? -1.878 4.278 17.557 1.00 92.81 108 VAL A CA 1
ATOM 811 C C . VAL A 1 108 ? -1.194 4.315 16.203 1.00 92.81 108 VAL A C 1
ATOM 813 O O . VAL A 1 108 ? -1.259 5.309 15.484 1.00 92.81 108 VAL A O 1
ATOM 816 N N . THR A 1 109 ? -0.537 3.224 15.839 1.00 93.12 109 THR A N 1
ATOM 817 C CA . THR A 1 109 ? -0.004 2.991 14.497 1.00 93.12 109 THR A CA 1
ATOM 818 C C . THR A 1 109 ? -0.516 1.647 14.006 1.00 93.12 109 THR A C 1
ATOM 820 O O . THR A 1 109 ? -0.322 0.634 14.670 1.00 93.12 109 THR A O 1
ATOM 823 N N . ALA A 1 110 ? -1.162 1.628 12.843 1.00 92.25 110 ALA A N 1
ATOM 824 C CA . ALA A 1 110 ? -1.719 0.417 12.252 1.00 92.25 110 ALA A CA 1
ATOM 825 C C . ALA A 1 110 ? -1.020 0.101 10.923 1.00 92.25 110 ALA A C 1
ATOM 827 O O . ALA A 1 110 ? -1.046 0.901 9.981 1.00 92.25 110 ALA A O 1
ATOM 828 N N . GLN A 1 111 ? -0.411 -1.079 10.833 1.00 91.00 111 GLN A N 1
ATOM 829 C CA . GLN A 1 111 ? 0.084 -1.649 9.587 1.00 91.00 111 GLN A CA 1
ATOM 830 C C . GLN A 1 111 ? -0.892 -2.718 9.109 1.00 91.00 111 GLN A C 1
ATOM 832 O O . GLN A 1 111 ? -1.220 -3.655 9.829 1.00 91.00 111 GLN A O 1
ATOM 837 N N . LEU A 1 112 ? -1.364 -2.558 7.878 1.00 89.44 112 LEU A N 1
ATOM 838 C CA . LEU A 1 112 ? -2.291 -3.478 7.241 1.00 89.44 112 LEU A CA 1
ATOM 839 C C . LEU A 1 112 ? -1.611 -4.083 6.022 1.00 89.44 112 LEU A C 1
ATOM 841 O O . LEU A 1 112 ? -0.904 -3.381 5.296 1.00 89.44 112 LEU A O 1
ATOM 845 N N . LYS A 1 113 ? -1.831 -5.379 5.812 1.00 88.44 113 LYS A N 1
ATOM 846 C CA . LYS A 1 113 ? -1.387 -6.120 4.633 1.00 88.44 113 LYS A CA 1
ATOM 847 C C . LYS A 1 113 ? -2.564 -6.910 4.077 1.00 88.44 113 LYS A C 1
ATOM 849 O O . LYS A 1 113 ? -3.254 -7.604 4.820 1.00 88.44 113 LYS A O 1
ATOM 854 N N . SER A 1 114 ? -2.785 -6.826 2.769 1.00 86.44 114 SER A N 1
ATOM 855 C CA . SER A 1 114 ? -3.762 -7.677 2.086 1.00 86.44 114 SER A CA 1
ATOM 856 C C . SER A 1 114 ? -3.120 -9.020 1.726 1.00 86.44 114 SER A C 1
ATOM 858 O O . SER A 1 114 ? -2.156 -9.078 0.958 1.00 86.44 114 SER A O 1
ATOM 860 N N . ILE A 1 115 ? -3.638 -10.115 2.287 1.00 86.88 115 ILE A N 1
ATOM 861 C CA . ILE A 1 115 ? -3.196 -11.486 2.003 1.00 86.88 115 ILE A CA 1
ATOM 862 C C . ILE A 1 115 ? -4.393 -12.261 1.451 1.00 86.88 115 ILE A C 1
ATOM 864 O O . ILE A 1 115 ? -5.304 -12.621 2.191 1.00 86.88 115 ILE A O 1
ATOM 868 N N . ARG A 1 116 ? -4.393 -12.529 0.136 1.00 84.00 116 ARG A N 1
ATOM 869 C CA . ARG A 1 116 ? -5.462 -13.279 -0.562 1.00 84.00 116 ARG A CA 1
ATOM 870 C C . ARG A 1 116 ? -6.870 -12.692 -0.330 1.00 84.00 116 ARG A C 1
ATOM 872 O O . ARG A 1 116 ? -7.811 -13.431 -0.065 1.00 84.00 116 ARG A O 1
ATOM 879 N N . GLY A 1 117 ? -7.001 -11.362 -0.370 1.00 79.56 117 GLY A N 1
ATOM 880 C CA . GLY A 1 117 ? -8.275 -10.661 -0.138 1.00 79.56 117 GLY A CA 1
ATOM 881 C C . GLY A 1 117 ? -8.695 -10.563 1.334 1.00 79.56 117 GLY A C 1
ATOM 882 O O . GLY A 1 117 ? -9.740 -9.992 1.636 1.00 79.56 117 GLY A O 1
ATOM 883 N N . LYS A 1 118 ? -7.881 -11.082 2.259 1.00 86.94 118 LYS A N 1
ATOM 884 C CA . LYS A 1 118 ? -8.085 -10.967 3.704 1.00 86.94 118 LYS A CA 1
ATOM 885 C C . LYS A 1 118 ? -7.142 -9.926 4.307 1.00 86.94 118 LYS A C 1
ATOM 887 O O . LYS A 1 118 ? -6.029 -9.738 3.815 1.00 86.94 118 LYS A O 1
ATOM 892 N N . ALA A 1 119 ? -7.568 -9.279 5.389 1.00 89.75 119 ALA A N 1
ATOM 893 C CA . ALA A 1 119 ? -6.739 -8.327 6.124 1.00 89.75 119 ALA A CA 1
ATOM 894 C C . ALA A 1 119 ? -5.848 -9.037 7.150 1.00 89.75 119 ALA A C 1
ATOM 896 O O . ALA A 1 119 ? -6.353 -9.724 8.040 1.00 89.75 119 ALA A O 1
ATOM 897 N N . ASP A 1 120 ? -4.539 -8.835 7.052 1.00 91.44 120 ASP A N 1
ATOM 898 C CA . ASP A 1 120 ? -3.586 -9.071 8.137 1.00 91.44 120 ASP A CA 1
ATOM 899 C C . ASP A 1 120 ? -3.224 -7.727 8.779 1.00 91.44 120 ASP A C 1
ATOM 901 O O . ASP A 1 120 ? -2.918 -6.757 8.076 1.00 91.44 120 ASP A O 1
ATOM 905 N N . ILE A 1 121 ? -3.338 -7.644 10.104 1.00 92.44 121 ILE A N 1
ATOM 906 C CA . ILE A 1 121 ? -3.328 -6.379 10.846 1.00 92.44 121 ILE A CA 1
ATOM 907 C C . ILE A 1 121 ? -2.323 -6.476 11.985 1.00 92.44 121 ILE A C 1
ATOM 909 O O . ILE A 1 121 ? -2.460 -7.310 12.884 1.00 92.44 121 ILE A O 1
ATOM 913 N N . ASP A 1 122 ? -1.348 -5.573 11.955 1.00 93.88 122 ASP A N 1
ATOM 914 C CA . ASP A 1 122 ? -0.402 -5.336 13.038 1.00 93.88 122 ASP A CA 1
ATOM 915 C C . ASP A 1 122 ? -0.654 -3.942 13.616 1.00 93.88 122 ASP A C 1
ATOM 917 O O . ASP A 1 122 ? -0.563 -2.922 12.925 1.00 93.88 122 ASP A O 1
ATOM 921 N N . LEU A 1 123 ? -1.035 -3.907 14.886 1.00 94.06 123 LEU A N 1
ATOM 922 C CA . LEU A 1 123 ? -1.394 -2.701 15.604 1.00 94.06 123 LEU A CA 1
ATOM 923 C C . LEU A 1 123 ? -0.357 -2.437 16.689 1.00 94.06 123 LEU A C 1
ATOM 925 O O . LEU A 1 123 ? -0.148 -3.259 17.575 1.00 94.06 123 LEU A O 1
ATOM 929 N N . SER A 1 124 ? 0.255 -1.261 16.656 1.00 93.94 124 SER A N 1
ATOM 930 C CA . SER A 1 124 ? 1.131 -0.766 17.713 1.00 93.94 124 SER A CA 1
ATOM 931 C C . SER A 1 124 ? 0.430 0.354 18.472 1.00 93.94 124 SER A C 1
ATOM 933 O O . SER A 1 124 ? 0.080 1.377 17.883 1.00 93.94 124 SER A O 1
ATOM 935 N N . VAL A 1 125 ? 0.217 0.158 19.770 1.00 92.50 125 VAL A N 1
ATOM 936 C CA . VAL A 1 125 ? -0.508 1.090 20.641 1.00 92.50 125 VAL A CA 1
ATOM 937 C C . VAL A 1 125 ? 0.425 1.566 21.742 1.00 92.50 125 VAL A C 1
ATOM 939 O O . VAL A 1 125 ? 1.071 0.749 22.392 1.00 92.50 125 VAL A O 1
ATOM 942 N N . THR A 1 126 ? 0.483 2.873 21.968 1.00 91.19 126 THR A N 1
ATOM 943 C CA . THR A 1 126 ? 1.197 3.457 23.106 1.00 91.19 126 THR A CA 1
ATOM 944 C C . THR A 1 126 ? 0.188 3.883 24.163 1.00 91.19 126 THR A C 1
ATOM 946 O O . THR A 1 126 ? -0.736 4.630 23.842 1.00 91.19 126 THR A O 1
ATOM 949 N N . THR A 1 127 ? 0.354 3.414 25.399 1.00 89.50 127 THR A N 1
ATOM 950 C CA . THR A 1 127 ? -0.474 3.811 26.554 1.00 89.50 127 THR A CA 1
ATOM 951 C C . THR A 1 127 ? 0.248 4.862 27.394 1.00 89.50 127 THR A C 1
ATOM 953 O O . THR A 1 127 ? 1.472 4.793 27.526 1.00 89.50 127 THR A O 1
ATOM 956 N N . THR A 1 128 ? -0.503 5.819 27.948 1.00 86.00 128 THR A N 1
ATOM 957 C CA . THR A 1 128 ? 0.019 6.830 28.893 1.00 86.00 128 THR A CA 1
ATOM 958 C C . THR A 1 128 ? 0.062 6.300 30.328 1.00 86.00 128 THR A C 1
ATOM 960 O O . THR A 1 128 ? 0.821 6.803 31.149 1.00 86.00 128 THR A O 1
ATOM 963 N N . ASP A 1 129 ? -0.764 5.301 30.643 1.00 83.19 129 ASP A N 1
ATOM 964 C CA . ASP A 1 129 ? -0.936 4.831 32.013 1.00 83.19 129 ASP A CA 1
ATOM 965 C C . ASP A 1 129 ? 0.050 3.705 32.359 1.00 83.19 129 ASP A C 1
ATOM 967 O O . ASP A 1 129 ? -0.041 2.598 31.822 1.00 83.19 129 ASP A O 1
ATOM 971 N N . ASP A 1 130 ? 0.932 3.955 33.329 1.00 77.06 130 ASP A N 1
ATOM 972 C CA . ASP A 1 130 ? 1.917 2.973 33.813 1.00 77.06 130 ASP A CA 1
ATOM 973 C C . ASP A 1 130 ? 1.301 1.863 34.688 1.00 77.06 130 ASP A C 1
ATOM 975 O O . ASP A 1 130 ? 1.909 0.815 34.899 1.00 77.06 130 ASP A O 1
ATOM 979 N N . LYS A 1 131 ? 0.087 2.073 35.219 1.00 80.00 131 LYS A N 1
ATOM 980 C CA . LYS A 1 131 ? -0.596 1.139 36.143 1.00 80.00 131 LYS A CA 1
ATOM 981 C C . LYS A 1 131 ? -1.649 0.254 35.474 1.00 80.00 131 LYS A C 1
ATOM 983 O O . LYS A 1 131 ? -2.431 -0.403 36.158 1.00 80.00 131 LYS A O 1
ATOM 988 N N . VAL A 1 132 ? -1.713 0.258 34.149 1.00 82.12 132 VAL A N 1
ATOM 989 C CA . VAL A 1 132 ? -2.764 -0.437 33.410 1.00 82.12 132 VAL A CA 1
ATOM 990 C C . VAL A 1 132 ? -2.424 -1.910 33.186 1.00 82.12 132 VAL A C 1
ATOM 992 O O . VAL A 1 132 ? -1.315 -2.271 32.798 1.00 82.12 132 VAL A O 1
ATOM 995 N N . ASN A 1 133 ? -3.417 -2.776 33.399 1.00 89.12 133 ASN A N 1
ATOM 996 C CA . ASN A 1 133 ? -3.322 -4.205 33.121 1.00 89.12 133 ASN A CA 1
ATOM 997 C C . ASN A 1 133 ? -3.273 -4.444 31.599 1.00 89.12 133 ASN A C 1
ATOM 999 O O . ASN A 1 133 ? -4.296 -4.412 30.910 1.00 89.12 133 ASN A O 1
ATOM 1003 N N . ILE A 1 134 ? -2.064 -4.665 31.073 1.00 90.25 134 ILE A N 1
ATOM 1004 C CA . ILE A 1 134 ? -1.790 -4.818 29.635 1.00 90.25 134 ILE A CA 1
ATOM 1005 C C . ILE A 1 134 ? -2.674 -5.912 28.991 1.00 90.25 134 ILE A C 1
ATOM 1007 O O . ILE A 1 134 ? -3.338 -5.606 27.997 1.00 90.25 134 ILE A O 1
ATOM 1011 N N . PRO A 1 135 ? -2.767 -7.147 29.534 1.00 92.00 135 PRO A N 1
ATOM 1012 C CA . PRO A 1 135 ? -3.668 -8.178 29.010 1.00 92.00 135 PRO A CA 1
ATOM 1013 C C . PRO A 1 135 ? -5.137 -7.760 28.903 1.00 92.00 135 PRO A C 1
ATOM 1015 O O . PRO A 1 135 ? -5.828 -8.139 27.954 1.00 92.00 135 PRO A O 1
ATOM 1018 N N . GLU A 1 136 ? -5.637 -7.009 29.881 1.00 92.12 136 GLU A N 1
ATOM 1019 C CA . GLU A 1 136 ? -7.034 -6.582 29.910 1.00 92.12 136 GLU A CA 1
ATOM 1020 C C . GLU A 1 136 ? -7.312 -5.540 28.822 1.00 92.12 136 GLU A C 1
ATOM 1022 O O . GLU A 1 136 ? -8.246 -5.706 28.032 1.00 92.12 136 GLU A O 1
ATOM 1027 N N . LYS A 1 137 ? -6.428 -4.545 28.677 1.00 90.62 137 LYS A N 1
ATOM 1028 C CA . LYS A 1 137 ? -6.511 -3.572 27.578 1.00 90.62 137 LYS A CA 1
ATOM 1029 C C . LYS A 1 137 ? -6.329 -4.194 26.211 1.00 90.62 137 LYS A C 1
ATOM 1031 O O . LYS A 1 137 ? -7.022 -3.816 25.272 1.00 90.62 137 LYS A O 1
ATOM 1036 N N . GLN A 1 138 ? -5.451 -5.179 26.084 1.00 91.94 138 GLN A N 1
ATOM 1037 C CA . GLN A 1 138 ? -5.293 -5.900 24.829 1.00 91.94 138 GLN A CA 1
ATOM 1038 C C . GLN A 1 138 ? -6.599 -6.589 24.413 1.00 91.94 138 GLN A C 1
ATOM 1040 O O . GLN A 1 138 ? -6.965 -6.551 23.238 1.00 91.94 138 GLN A O 1
ATOM 1045 N N . LYS A 1 139 ? -7.335 -7.183 25.363 1.00 93.31 139 LYS A N 1
ATOM 1046 C CA . LYS A 1 139 ? -8.658 -7.771 25.094 1.00 93.31 139 LYS A CA 1
ATOM 1047 C C . LYS A 1 139 ? -9.682 -6.712 24.693 1.00 93.31 139 LYS A C 1
ATOM 1049 O O . LYS A 1 139 ? -10.455 -6.954 23.769 1.00 93.31 139 LYS A O 1
ATOM 1054 N N . GLU A 1 140 ? -9.686 -5.562 25.362 1.00 91.62 140 GLU A N 1
ATOM 1055 C CA . GLU A 1 140 ? -10.566 -4.433 25.037 1.00 91.62 140 GLU A CA 1
ATOM 1056 C C . GLU A 1 140 ? -10.315 -3.921 23.607 1.00 91.62 140 GLU A C 1
ATOM 1058 O O . GLU A 1 140 ? -11.241 -3.854 22.797 1.00 91.62 140 GLU A O 1
ATOM 1063 N N . ILE A 1 141 ? -9.048 -3.675 23.259 1.00 92.19 141 ILE A N 1
ATOM 1064 C CA . ILE A 1 141 ? -8.628 -3.222 21.926 1.00 92.19 141 ILE A CA 1
ATOM 1065 C C . ILE A 1 141 ? -8.965 -4.269 20.861 1.00 92.19 141 ILE A C 1
ATOM 1067 O O . ILE A 1 141 ? -9.511 -3.919 19.816 1.00 92.19 141 ILE A O 1
ATOM 1071 N N . ASN A 1 142 ? -8.702 -5.555 21.120 1.00 93.19 142 ASN A N 1
ATOM 1072 C CA . ASN A 1 142 ? -9.051 -6.628 20.186 1.00 93.19 142 ASN A CA 1
ATOM 1073 C C . ASN A 1 142 ? -10.559 -6.694 19.928 1.00 93.19 142 ASN A C 1
ATOM 1075 O O . ASN A 1 142 ? -10.970 -6.820 18.778 1.00 93.19 142 ASN A O 1
ATOM 1079 N N . ARG A 1 143 ? -11.393 -6.550 20.967 1.00 93.19 143 ARG A N 1
ATOM 1080 C CA . ARG A 1 143 ? -12.856 -6.517 20.809 1.00 93.19 143 ARG A CA 1
ATOM 1081 C C . ARG A 1 143 ? -13.313 -5.320 19.978 1.00 93.19 143 ARG A C 1
ATOM 1083 O O . ARG A 1 143 ? -14.148 -5.487 19.089 1.00 93.19 143 ARG A O 1
ATOM 1090 N N . ALA A 1 144 ? -12.761 -4.135 20.235 1.00 92.00 144 ALA A N 1
ATOM 1091 C CA . ALA A 1 144 ? -13.069 -2.935 19.458 1.00 92.00 144 ALA A CA 1
ATOM 1092 C C . ALA A 1 144 ? -12.651 -3.093 17.985 1.00 92.00 144 ALA A C 1
ATOM 1094 O O . ALA A 1 144 ? -13.429 -2.791 17.077 1.00 92.00 144 ALA A O 1
ATOM 1095 N N . LEU A 1 145 ? -11.457 -3.637 17.744 1.00 92.88 145 LEU A N 1
ATOM 1096 C CA . LEU A 1 145 ? -10.928 -3.901 16.408 1.00 92.88 145 LEU A CA 1
ATOM 1097 C C . LEU A 1 145 ? -11.802 -4.907 15.643 1.00 92.88 145 LEU A C 1
ATOM 1099 O O . LEU A 1 145 ? -12.227 -4.623 14.522 1.00 92.88 145 LEU A O 1
ATOM 1103 N N . GLU A 1 146 ? -12.139 -6.044 16.256 1.00 92.50 146 GLU A N 1
ATOM 1104 C CA . GLU A 1 146 ? -13.035 -7.045 15.663 1.00 92.50 146 GLU A CA 1
ATOM 1105 C C . GLU A 1 146 ? -14.415 -6.463 15.350 1.00 92.50 146 GLU A C 1
ATOM 1107 O O . GLU A 1 146 ? -14.983 -6.739 14.290 1.00 92.50 146 GLU A O 1
ATOM 1112 N N . GLN A 1 147 ? -14.950 -5.622 16.238 1.00 92.31 147 GLN A N 1
ATOM 1113 C CA . GLN A 1 147 ? -16.231 -4.961 16.027 1.00 92.31 147 GLN A CA 1
ATOM 1114 C C . GLN A 1 147 ? -16.202 -4.039 14.802 1.00 92.31 147 GLN A C 1
ATOM 1116 O O . GLN A 1 147 ? -17.132 -4.082 13.996 1.00 92.31 147 GLN A O 1
ATOM 1121 N N . VAL A 1 148 ? -15.149 -3.241 14.622 1.00 91.88 148 VAL A N 1
ATOM 1122 C CA . VAL A 1 148 ? -15.0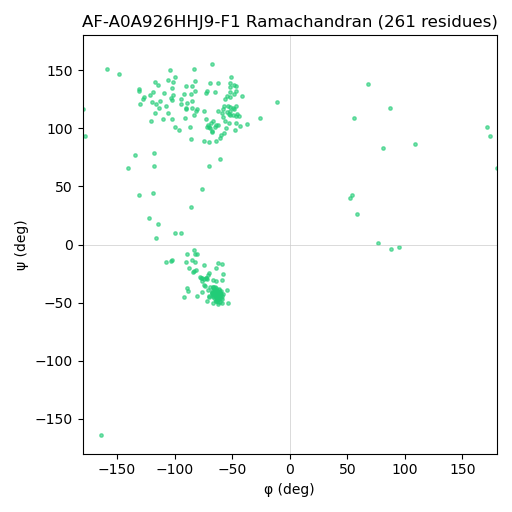18 -2.352 13.455 1.00 91.88 148 VAL A CA 1
ATOM 1123 C C . VAL A 1 148 ? -14.849 -3.159 12.172 1.00 91.88 148 VAL A C 1
ATOM 1125 O O . VAL A 1 148 ? -15.598 -2.962 11.216 1.00 91.88 148 VAL A O 1
ATOM 1128 N N . ILE A 1 149 ? -13.918 -4.110 12.151 1.00 91.06 149 ILE A N 1
ATOM 1129 C CA . ILE A 1 149 ? -13.603 -4.884 10.944 1.00 91.06 149 ILE A CA 1
ATOM 1130 C C . ILE A 1 149 ? -14.804 -5.719 10.504 1.00 91.06 149 ILE A C 1
ATOM 1132 O O . ILE A 1 149 ? -15.183 -5.691 9.333 1.00 91.06 149 ILE A O 1
ATOM 1136 N N . LYS A 1 150 ? -15.414 -6.455 11.438 1.00 90.12 150 LYS A N 1
ATOM 1137 C CA . LYS A 1 150 ? -16.473 -7.411 11.113 1.00 90.12 150 LYS A CA 1
ATOM 1138 C C . LYS A 1 150 ? -17.821 -6.727 10.919 1.00 90.12 150 LYS A C 1
ATOM 1140 O O . LYS A 1 150 ? -18.523 -7.071 9.975 1.00 90.12 150 LYS A O 1
ATOM 1145 N N . LYS A 1 151 ? -18.195 -5.781 11.793 1.00 89.56 151 LYS A N 1
ATOM 1146 C CA . LYS A 1 151 ? -19.526 -5.149 11.730 1.00 89.56 151 LYS A CA 1
ATOM 1147 C C . LYS A 1 151 ? -19.572 -3.922 10.829 1.00 89.56 151 LYS A C 1
ATOM 1149 O O . LYS A 1 151 ? -20.571 -3.740 10.150 1.00 89.56 151 LYS A O 1
ATOM 1154 N N . GLN A 1 152 ? -18.546 -3.067 10.848 1.00 89.19 152 GLN A N 1
ATOM 1155 C CA . GLN A 1 152 ? -18.581 -1.820 10.070 1.00 89.19 152 GLN A CA 1
ATOM 1156 C C . GLN A 1 152 ? -18.027 -2.005 8.661 1.00 89.19 152 GLN A C 1
ATOM 1158 O O . GLN A 1 152 ? -18.535 -1.390 7.730 1.00 89.19 152 GLN A O 1
ATOM 1163 N N . LEU A 1 153 ? -16.986 -2.827 8.509 1.00 88.69 153 LEU A N 1
ATOM 1164 C CA . LEU A 1 153 ? -16.272 -2.956 7.242 1.00 88.69 153 LEU A CA 1
ATOM 1165 C C . LEU A 1 153 ? -16.537 -4.267 6.504 1.00 88.69 153 LEU A C 1
ATOM 1167 O O . LEU A 1 153 ? -16.184 -4.343 5.340 1.00 88.69 153 LEU A O 1
ATOM 1171 N N . GLY A 1 154 ? -17.111 -5.298 7.131 1.00 89.75 154 GLY A N 1
ATOM 1172 C CA . GLY A 1 154 ? -17.377 -6.582 6.466 1.00 89.75 154 GLY A CA 1
ATOM 1173 C C . GLY A 1 154 ? -16.125 -7.264 5.890 1.00 89.75 154 GLY A C 1
ATOM 1174 O O . GLY A 1 154 ? -16.214 -8.008 4.911 1.00 89.75 154 GLY A O 1
ATOM 1175 N N . ILE A 1 155 ? -14.946 -6.988 6.456 1.00 89.94 155 ILE A N 1
ATOM 1176 C CA . ILE A 1 155 ? -13.665 -7.526 5.979 1.00 89.94 155 ILE A CA 1
ATOM 1177 C C . ILE A 1 155 ? -13.376 -8.847 6.689 1.00 89.94 155 ILE A C 1
ATOM 1179 O O . ILE A 1 155 ? -13.520 -8.968 7.906 1.00 89.94 155 ILE A O 1
ATOM 1183 N N . GLN A 1 156 ? -12.909 -9.841 5.936 1.00 89.75 156 GLN A N 1
ATOM 1184 C CA . GLN A 1 156 ? -12.399 -11.076 6.523 1.00 89.75 156 GLN A CA 1
ATOM 1185 C C . GLN A 1 156 ? -10.946 -10.895 6.971 1.00 89.75 156 GLN A C 1
ATOM 1187 O O . GLN A 1 156 ? -10.104 -10.423 6.207 1.00 89.75 156 GLN A O 1
ATOM 1192 N N . MET A 1 157 ? -10.636 -11.306 8.198 1.00 89.94 157 MET A N 1
ATOM 1193 C CA . MET A 1 157 ? -9.262 -11.310 8.705 1.00 89.94 157 MET A CA 1
ATOM 1194 C C . MET A 1 157 ? -8.522 -12.566 8.230 1.00 89.94 157 MET A C 1
ATOM 1196 O O . MET A 1 157 ? -9.099 -13.655 8.172 1.00 89.94 157 MET A O 1
ATOM 1200 N N . ALA A 1 158 ? -7.245 -12.420 7.873 1.00 88.19 158 ALA A N 1
ATOM 1201 C CA . ALA A 1 158 ? -6.390 -13.530 7.448 1.00 88.19 158 ALA A CA 1
ATOM 1202 C C . ALA A 1 158 ? -5.992 -14.427 8.632 1.00 88.19 158 ALA A C 1
ATOM 1204 O O . ALA A 1 158 ? -5.789 -15.627 8.463 1.00 88.19 158 ALA A O 1
ATOM 1205 N N . GLY A 1 159 ? -5.917 -13.839 9.826 1.00 88.88 159 GLY A N 1
ATOM 1206 C CA . GLY A 1 159 ? -5.563 -14.498 11.074 1.00 88.88 159 GLY A CA 1
ATOM 1207 C C . GLY A 1 159 ? -5.951 -13.643 12.279 1.00 88.88 159 GLY A C 1
ATOM 1208 O O . GLY A 1 159 ? -6.747 -12.710 12.163 1.00 88.88 159 GLY A O 1
ATOM 1209 N N . ARG A 1 160 ? -5.390 -13.969 13.448 1.00 89.25 160 ARG A N 1
ATOM 1210 C CA . ARG A 1 160 ? -5.584 -13.166 14.662 1.00 89.25 160 ARG A CA 1
ATOM 1211 C C . ARG A 1 160 ? -4.807 -11.846 14.548 1.00 89.25 160 ARG A C 1
ATOM 1213 O O . ARG A 1 160 ? -3.623 -11.902 14.208 1.00 89.25 160 ARG A O 1
ATOM 1220 N N . PRO A 1 161 ? -5.426 -10.693 14.857 1.00 91.00 161 PRO A N 1
ATOM 1221 C CA . PRO A 1 161 ? -4.729 -9.414 14.838 1.00 91.00 161 PRO A CA 1
ATOM 1222 C C . PRO A 1 161 ? -3.599 -9.407 15.870 1.00 91.00 161 PRO A C 1
ATOM 1224 O O . PRO A 1 161 ? -3.750 -9.910 16.990 1.00 91.00 161 PRO A O 1
ATOM 1227 N N . ARG A 1 162 ? -2.452 -8.840 15.491 1.00 92.88 162 ARG A N 1
ATOM 1228 C CA . ARG A 1 162 ? -1.295 -8.694 16.381 1.00 92.88 162 ARG A CA 1
ATOM 1229 C C . ARG A 1 162 ? -1.356 -7.317 17.024 1.00 92.88 162 ARG A C 1
ATOM 1231 O O . ARG A 1 162 ? -1.371 -6.316 16.317 1.00 92.88 162 ARG A O 1
ATOM 1238 N N . VAL A 1 163 ? -1.410 -7.268 18.353 1.00 93.00 163 VAL A N 1
ATOM 1239 C CA . VAL A 1 163 ? -1.459 -6.011 19.112 1.00 93.00 163 VAL A CA 1
ATOM 1240 C C . VAL A 1 163 ? -0.213 -5.905 19.976 1.00 93.00 163 VAL A C 1
ATOM 1242 O O . VAL A 1 163 ? -0.030 -6.678 20.913 1.00 93.00 163 VAL A O 1
ATOM 1245 N N . ASN A 1 164 ? 0.629 -4.935 19.644 1.00 91.00 164 ASN A N 1
ATOM 1246 C CA . ASN A 1 164 ? 1.864 -4.604 20.330 1.00 91.00 164 ASN A CA 1
ATOM 1247 C C . ASN A 1 164 ? 1.626 -3.361 21.195 1.00 91.00 164 ASN A C 1
ATOM 1249 O O . ASN A 1 164 ? 1.486 -2.256 20.672 1.00 91.00 164 ASN A O 1
ATOM 1253 N N . ILE A 1 165 ? 1.569 -3.530 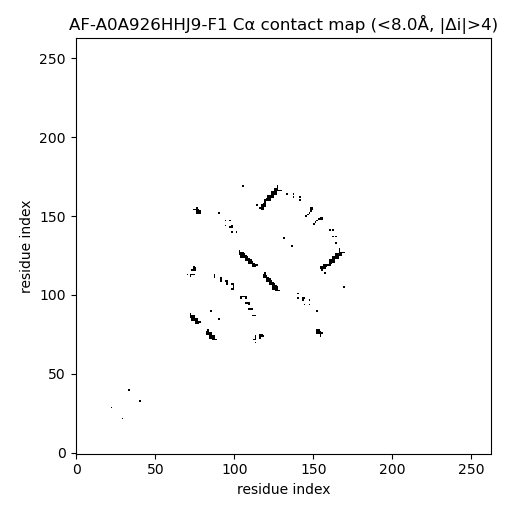22.517 1.00 89.06 165 ILE A N 1
ATOM 1254 C CA . ILE A 1 165 ? 1.385 -2.415 23.455 1.00 89.06 165 ILE A CA 1
ATOM 1255 C C . ILE A 1 165 ? 2.757 -1.951 23.942 1.00 89.06 165 ILE A C 1
ATOM 1257 O O . ILE A 1 165 ? 3.544 -2.746 24.452 1.00 89.06 165 ILE A O 1
ATOM 1261 N N . ARG A 1 166 ? 3.046 -0.661 23.779 1.00 88.44 166 ARG A N 1
ATOM 1262 C CA . ARG A 1 166 ? 4.245 -0.003 24.301 1.00 88.44 166 ARG A CA 1
ATOM 1263 C C . ARG A 1 166 ? 3.838 0.925 25.439 1.00 88.44 166 ARG A C 1
ATOM 1265 O O . ARG A 1 166 ? 2.925 1.732 25.285 1.00 88.44 166 ARG A O 1
ATOM 1272 N N . LEU A 1 167 ? 4.520 0.824 26.573 1.00 85.19 167 LEU A N 1
ATOM 1273 C CA . LEU A 1 167 ? 4.420 1.832 27.624 1.00 85.19 167 LEU A CA 1
ATOM 1274 C C . LEU A 1 167 ? 5.343 2.971 27.211 1.00 85.19 167 LEU A C 1
ATOM 1276 O O . LEU A 1 167 ? 6.545 2.764 27.033 1.00 85.19 167 LEU A O 1
ATOM 1280 N N . GLY A 1 168 ? 4.766 4.136 26.946 1.00 66.62 168 GLY A N 1
ATOM 1281 C CA . GLY A 1 168 ? 5.518 5.288 26.482 1.00 66.62 168 GLY A CA 1
ATOM 1282 C C . GLY A 1 168 ? 5.235 6.490 27.358 1.00 66.62 168 GLY A C 1
ATOM 1283 O O . GLY A 1 168 ? 4.091 6.912 27.486 1.00 66.62 168 GLY A O 1
ATOM 1284 N N . THR A 1 169 ? 6.291 7.109 27.874 1.00 56.59 169 THR A N 1
ATOM 1285 C CA . THR A 1 169 ? 6.253 8.509 28.292 1.00 56.59 169 THR A CA 1
ATOM 1286 C C . THR A 1 169 ? 6.031 9.351 27.039 1.00 56.59 169 THR A C 1
ATOM 1288 O O . THR A 1 169 ? 6.921 9.539 26.209 1.00 56.59 169 THR A O 1
ATOM 1291 N N . VAL A 1 170 ? 4.787 9.780 26.838 1.00 54.41 170 VAL A N 1
ATOM 1292 C CA . VAL A 1 170 ? 4.362 10.534 25.658 1.00 54.41 170 VAL A CA 1
ATOM 1293 C C . VAL A 1 170 ? 5.192 11.813 25.555 1.00 54.41 170 VAL A C 1
ATOM 1295 O O . VAL A 1 170 ? 5.001 12.749 26.326 1.00 54.41 170 VAL A O 1
ATOM 1298 N N . LYS A 1 171 ? 6.089 11.897 24.565 1.00 51.09 171 LYS A N 1
ATOM 1299 C CA . LYS A 1 171 ? 6.485 13.196 24.018 1.00 51.09 171 LYS A CA 1
ATOM 1300 C C . LYS A 1 171 ? 5.294 13.641 23.169 1.00 51.09 171 LYS A C 1
ATOM 1302 O O . LYS A 1 171 ? 4.990 12.927 22.211 1.00 51.09 171 LYS A O 1
ATOM 1307 N N . PRO A 1 172 ? 4.580 14.727 23.517 1.00 52.44 172 PRO A N 1
ATOM 1308 C CA . PRO A 1 172 ? 3.398 15.143 22.781 1.00 52.44 172 PRO A CA 1
ATOM 1309 C C . PRO A 1 172 ? 3.782 15.292 21.316 1.00 52.44 172 PRO A C 1
ATOM 1311 O O . PRO A 1 172 ? 4.604 16.141 20.963 1.00 52.44 172 PRO A O 1
ATOM 1314 N N . VAL A 1 173 ? 3.226 14.436 20.463 1.00 55.81 173 VAL A N 1
ATOM 1315 C CA . VAL A 1 173 ? 3.213 14.704 19.034 1.00 55.81 173 VAL A CA 1
ATOM 1316 C C . VAL A 1 173 ? 2.230 15.851 18.903 1.00 55.81 173 VAL A C 1
ATOM 1318 O O . VAL A 1 173 ? 1.027 15.639 18.800 1.00 55.81 173 VAL A O 1
ATOM 1321 N N . VAL A 1 174 ? 2.749 17.074 19.028 1.00 57.81 174 VAL A N 1
ATOM 1322 C CA . VAL A 1 174 ? 2.036 18.276 18.620 1.00 57.81 174 VAL A CA 1
ATOM 1323 C C . VAL A 1 174 ? 1.639 17.988 17.178 1.00 57.81 174 VAL A C 1
ATOM 1325 O O . VAL A 1 174 ? 2.544 17.805 16.354 1.00 57.81 174 VAL A O 1
ATOM 1328 N N . PRO A 1 175 ? 0.339 17.830 16.865 1.00 54.19 175 PRO A N 1
ATOM 1329 C CA . PRO A 1 175 ? -0.070 17.688 15.483 1.00 54.19 175 PRO A CA 1
ATOM 1330 C C . PRO A 1 175 ? 0.527 18.892 14.774 1.00 54.19 175 PRO A C 1
ATOM 1332 O O . PRO A 1 175 ? 0.288 20.026 15.195 1.00 54.19 175 PRO A O 1
ATOM 1335 N N . ALA A 1 176 ? 1.393 18.642 13.784 1.00 57.00 176 ALA A N 1
ATOM 1336 C CA . ALA A 1 176 ? 1.907 19.706 12.941 1.00 57.00 176 ALA A CA 1
ATOM 1337 C C . ALA A 1 176 ? 0.677 20.525 12.544 1.00 57.00 176 ALA A C 1
ATOM 1339 O O . ALA A 1 176 ? -0.268 19.905 12.039 1.00 57.00 176 ALA A O 1
ATOM 1340 N N . PRO A 1 177 ? 0.617 21.824 12.907 1.00 52.50 177 PRO A N 1
ATOM 1341 C CA . PRO A 1 177 ? -0.585 22.624 12.762 1.00 52.50 177 PRO A CA 1
ATOM 1342 C C . PRO A 1 177 ? -1.068 22.381 11.353 1.00 52.50 177 PRO A C 1
ATOM 1344 O O . PRO A 1 177 ? -0.295 22.598 10.416 1.00 52.50 177 PRO A O 1
ATOM 1347 N N . ALA A 1 178 ? -2.264 21.786 11.248 1.00 56.03 178 ALA A N 1
ATOM 1348 C CA . ALA A 1 178 ? -2.885 21.463 9.980 1.00 56.03 178 ALA A CA 1
ATOM 1349 C C . ALA A 1 178 ? -2.673 22.698 9.127 1.00 56.03 178 ALA A C 1
ATOM 1351 O O . ALA A 1 178 ? -3.153 23.765 9.516 1.00 56.03 178 ALA A O 1
ATOM 1352 N N . ALA A 1 179 ? -1.819 22.573 8.099 1.00 51.88 179 ALA A N 1
ATOM 1353 C CA . ALA A 1 179 ? -1.479 23.675 7.220 1.00 51.88 179 ALA A CA 1
ATOM 1354 C C . ALA A 1 179 ? -2.814 24.304 6.891 1.00 51.88 179 ALA A C 1
ATOM 1356 O O . ALA A 1 179 ? -3.670 23.586 6.369 1.00 51.88 179 ALA A O 1
ATOM 1357 N N . ALA A 1 180 ? -3.019 25.530 7.389 1.00 55.66 180 ALA A N 1
ATOM 1358 C CA . ALA A 1 180 ? -4.320 26.160 7.425 1.00 55.66 180 ALA A CA 1
ATOM 1359 C C . ALA A 1 180 ? -4.907 25.935 6.047 1.00 55.66 180 ALA A C 1
ATOM 1361 O O . ALA A 1 180 ? -4.339 26.417 5.066 1.00 55.66 180 ALA A O 1
ATOM 1362 N N . VAL A 1 181 ? -5.945 25.094 5.966 1.00 64.69 181 VAL A N 1
ATOM 1363 C CA . VAL A 1 181 ? -6.707 24.970 4.735 1.00 64.69 181 VAL A CA 1
ATOM 1364 C C . VAL A 1 181 ? -7.044 26.421 4.445 1.00 64.69 181 VAL A C 1
ATOM 1366 O O . VAL A 1 181 ? -7.646 27.044 5.329 1.00 64.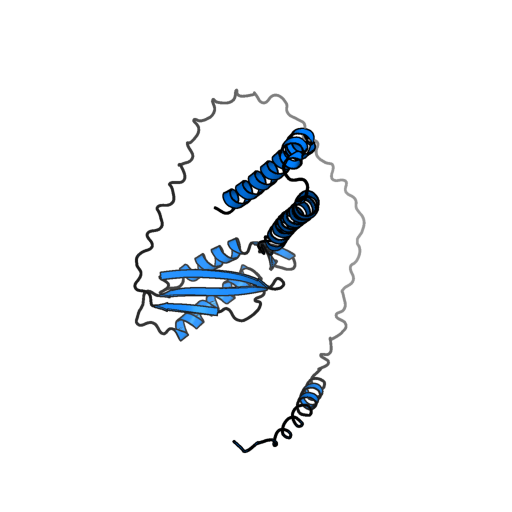69 181 VAL A O 1
ATOM 1369 N N . PRO A 1 182 ? -6.534 27.020 3.350 1.00 65.38 182 PRO A N 1
ATOM 1370 C CA . PRO A 1 182 ? -6.851 28.399 3.061 1.00 65.38 182 PRO A CA 1
ATOM 1371 C C . PRO A 1 182 ? -8.364 28.443 3.116 1.00 65.38 182 PRO A C 1
ATOM 1373 O O . PRO A 1 182 ? -9.027 27.665 2.422 1.00 65.38 182 PRO A O 1
ATOM 1376 N N . LEU A 1 183 ? -8.888 29.244 4.051 1.00 69.12 183 LEU A N 1
ATOM 1377 C CA . LEU A 1 183 ? -10.310 29.526 4.123 1.00 69.12 183 LEU A CA 1
ATOM 1378 C C . LEU A 1 183 ? -10.740 29.732 2.675 1.00 69.12 183 LEU A C 1
ATOM 1380 O O . LEU A 1 183 ? -10.032 30.471 1.979 1.00 69.12 183 LEU A O 1
ATOM 1384 N N . PRO A 1 184 ? -11.785 29.039 2.185 1.00 67.38 184 PRO A N 1
ATOM 1385 C CA . PRO A 1 184 ? -12.284 29.305 0.853 1.00 67.38 184 PRO A CA 1
ATOM 1386 C C . PRO A 1 184 ? -12.447 30.814 0.785 1.00 67.38 184 PRO A C 1
ATOM 1388 O O . PRO A 1 184 ? -13.234 31.389 1.538 1.00 67.38 184 PRO A O 1
ATOM 1391 N N . VAL A 1 185 ? -11.602 31.459 -0.025 1.00 66.81 185 VAL A N 1
ATOM 1392 C CA . VAL A 1 185 ? -11.800 32.849 -0.384 1.00 66.81 185 VAL A CA 1
ATOM 1393 C C . VAL A 1 185 ? -13.189 32.816 -0.972 1.00 66.81 185 VAL A C 1
ATOM 1395 O O . VAL A 1 185 ? -13.403 32.212 -2.022 1.00 66.81 185 VAL A O 1
ATOM 1398 N N . ILE A 1 186 ? -14.144 33.341 -0.208 1.00 61.19 186 ILE A N 1
ATOM 1399 C CA . ILE A 1 186 ? -15.480 33.622 -0.687 1.00 61.19 186 ILE A CA 1
ATOM 1400 C C . ILE A 1 186 ? -15.203 34.515 -1.881 1.00 61.19 186 ILE A C 1
ATOM 1402 O O . ILE A 1 186 ? -14.809 35.672 -1.720 1.00 61.19 186 ILE A O 1
ATOM 1406 N N . ALA A 1 187 ? -15.263 33.929 -3.077 1.00 69.56 187 ALA A N 1
ATOM 1407 C CA . ALA A 1 187 ? -15.205 34.703 -4.289 1.00 69.56 187 ALA A CA 1
ATOM 1408 C C . ALA A 1 187 ? -16.278 35.786 -4.116 1.00 69.56 187 ALA A C 1
ATOM 1410 O O . ALA A 1 187 ? -17.384 35.453 -3.663 1.00 69.56 187 ALA A O 1
ATOM 1411 N N . PRO A 1 188 ? -15.959 37.067 -4.373 1.00 78.00 188 PRO A N 1
ATOM 1412 C CA . PRO A 1 188 ? -16.968 38.110 -4.353 1.00 78.00 188 PRO A CA 1
ATOM 1413 C C . PRO A 1 188 ? -18.174 37.611 -5.156 1.00 78.00 188 PRO A C 1
ATOM 1415 O O . PRO A 1 188 ? -17.968 36.966 -6.193 1.00 78.00 188 PRO A O 1
ATOM 1418 N N . PRO A 1 189 ? -19.404 37.818 -4.650 1.00 77.12 189 PRO A N 1
ATOM 1419 C CA . PRO A 1 189 ? -20.598 37.314 -5.305 1.00 77.12 189 PRO A CA 1
ATOM 1420 C C . PRO A 1 189 ? -20.524 37.700 -6.785 1.00 77.12 189 PRO A C 1
ATOM 1422 O O . PRO A 1 189 ? -20.219 38.862 -7.081 1.00 77.12 189 PRO A O 1
ATOM 1425 N N . PRO A 1 190 ? -20.719 36.745 -7.714 1.00 78.19 190 PRO A N 1
ATOM 1426 C CA . PRO A 1 190 ? -20.745 37.076 -9.125 1.00 78.19 190 PRO A CA 1
ATOM 1427 C C . PRO A 1 190 ? -21.749 38.218 -9.320 1.00 78.19 190 PRO A C 1
ATOM 1429 O O . PRO A 1 190 ? -22.795 38.216 -8.657 1.00 78.19 190 PRO A O 1
ATOM 1432 N N . PRO A 1 191 ? -21.431 39.215 -10.167 1.00 79.25 191 PRO A N 1
ATOM 1433 C CA . PRO A 1 191 ? -22.364 40.288 -10.469 1.00 79.25 191 PRO A CA 1
ATOM 1434 C C . PRO A 1 191 ? -23.722 39.666 -10.809 1.00 79.25 191 PRO A C 1
ATOM 1436 O O . PRO A 1 191 ? -23.745 38.634 -11.489 1.00 79.25 191 PRO A O 1
ATOM 1439 N N . PRO A 1 192 ? -24.828 40.234 -10.293 1.00 74.06 192 PRO A N 1
ATOM 1440 C CA . PRO A 1 192 ? -26.156 39.679 -10.484 1.00 74.06 192 PRO A CA 1
ATOM 1441 C C . PRO A 1 192 ? -26.340 39.387 -11.967 1.00 74.06 192 PRO A C 1
ATOM 1443 O O . PRO A 1 192 ? -26.237 40.287 -12.803 1.00 74.06 192 PRO A O 1
ATOM 1446 N N . ALA A 1 193 ? -26.537 38.106 -12.284 1.00 74.12 193 ALA A N 1
ATOM 1447 C CA . ALA A 1 193 ? -26.879 37.707 -13.632 1.00 74.12 193 ALA A CA 1
ATOM 1448 C C . ALA A 1 193 ? -28.085 38.559 -14.066 1.00 74.12 193 ALA A C 1
ATOM 1450 O O . ALA A 1 193 ? -28.999 38.757 -13.255 1.00 74.12 193 ALA A O 1
ATOM 1451 N N . PRO A 1 194 ? -28.089 39.102 -15.296 1.00 72.56 194 PRO A N 1
ATOM 1452 C CA . PRO A 1 194 ? -29.245 39.815 -15.806 1.00 72.56 194 PRO A CA 1
ATOM 1453 C C . PRO A 1 194 ? -30.465 38.918 -15.631 1.00 72.56 194 PRO A C 1
ATOM 1455 O O . PRO A 1 194 ? -30.449 37.750 -16.016 1.00 72.56 194 PRO A O 1
ATOM 1458 N N . ILE A 1 195 ? -31.492 39.472 -14.990 1.00 65.00 195 ILE A N 1
ATOM 1459 C CA . ILE A 1 195 ? -32.805 38.860 -14.840 1.00 65.00 195 ILE A CA 1
ATOM 1460 C C . ILE A 1 195 ? -33.300 38.578 -16.260 1.00 65.00 195 ILE A C 1
ATOM 1462 O O . ILE A 1 195 ? -33.802 39.467 -16.947 1.00 65.00 195 ILE A O 1
ATOM 1466 N N . ILE A 1 196 ? -33.102 37.349 -16.735 1.00 61.59 196 ILE A N 1
ATOM 1467 C CA . ILE A 1 196 ? -33.792 36.863 -17.919 1.00 61.59 196 ILE A CA 1
ATOM 1468 C C . ILE A 1 196 ? -35.230 36.689 -17.454 1.00 61.59 196 ILE A C 1
ATOM 1470 O O . ILE A 1 196 ? -35.552 35.782 -16.688 1.00 61.59 196 ILE A O 1
ATOM 1474 N N . SER A 1 197 ? -36.058 37.650 -17.852 1.00 68.06 197 SER A N 1
ATOM 1475 C CA . SER A 1 197 ? -37.503 37.609 -17.679 1.00 68.06 197 SER A CA 1
ATOM 1476 C C . SER A 1 197 ? -38.035 36.235 -18.108 1.00 68.06 197 SER A C 1
ATOM 1478 O O . SER A 1 197 ? -37.679 35.767 -19.193 1.00 68.06 197 SER A O 1
ATOM 1480 N N . PRO A 1 198 ? -38.882 35.580 -17.298 1.00 59.09 198 PRO A N 1
ATOM 1481 C CA . PRO A 1 198 ? -39.525 34.338 -17.687 1.00 59.09 198 PRO A CA 1
ATOM 1482 C C . PRO A 1 198 ? -40.555 34.649 -18.776 1.00 59.09 198 PRO A C 1
ATOM 1484 O O . PRO A 1 198 ? -41.645 35.141 -18.504 1.00 59.09 198 PRO A O 1
ATOM 1487 N N . ALA A 1 199 ? -40.187 34.387 -20.025 1.00 60.03 199 ALA A N 1
ATOM 1488 C CA . ALA A 1 199 ? -41.076 34.445 -21.175 1.00 60.03 199 ALA A CA 1
ATOM 1489 C C . ALA A 1 199 ? -40.858 33.191 -22.026 1.00 60.03 199 ALA A C 1
ATOM 1491 O O . ALA A 1 199 ? -40.143 33.227 -23.020 1.00 60.03 199 ALA A O 1
ATOM 1492 N N . ALA A 1 200 ? -41.422 32.074 -21.564 1.00 62.81 200 ALA A N 1
ATOM 1493 C CA . ALA A 1 200 ? -41.918 30.956 -22.369 1.00 62.81 200 ALA A CA 1
ATOM 1494 C C . ALA A 1 200 ? -42.341 29.840 -21.409 1.00 62.81 200 ALA A C 1
ATOM 1496 O O . ALA A 1 200 ? -41.544 29.022 -20.956 1.00 62.81 200 ALA A O 1
ATOM 1497 N N . GLU A 1 201 ? -43.621 29.854 -21.077 1.00 56.16 201 GLU A N 1
ATOM 1498 C CA . GLU A 1 201 ? -44.367 28.715 -20.569 1.00 56.16 201 GLU A CA 1
ATOM 1499 C C . GLU A 1 201 ? -44.169 27.555 -21.560 1.00 56.16 201 GLU A C 1
ATOM 1501 O O . GLU A 1 201 ? -44.678 27.594 -22.677 1.00 56.16 201 GLU A O 1
ATOM 1506 N N . ILE A 1 202 ? -43.336 26.571 -21.208 1.00 65.81 202 ILE A N 1
ATOM 1507 C CA . ILE A 1 202 ? -43.244 25.318 -21.961 1.00 65.81 202 ILE A CA 1
ATOM 1508 C C . ILE A 1 202 ? -44.424 24.470 -21.477 1.00 65.81 202 ILE A C 1
ATOM 1510 O O . ILE A 1 202 ? -44.459 24.143 -20.286 1.00 65.81 202 ILE A O 1
ATOM 1514 N N . PRO A 1 203 ? -45.397 24.128 -22.342 1.00 66.75 203 PRO A N 1
ATOM 1515 C CA . PRO A 1 203 ? -46.502 23.261 -21.971 1.00 66.75 203 PRO A CA 1
ATOM 1516 C C . PRO A 1 203 ? -45.963 21.930 -21.451 1.00 66.75 203 PRO A C 1
ATOM 1518 O O . PRO A 1 203 ? -45.260 21.199 -22.148 1.00 66.75 203 PRO A O 1
ATOM 1521 N N . PHE A 1 204 ? -46.284 21.638 -20.198 1.00 64.62 204 PHE A N 1
ATOM 1522 C CA . PHE A 1 204 ? -46.083 20.335 -19.595 1.00 64.62 204 PHE A CA 1
ATOM 1523 C C . PHE A 1 204 ? -47.035 19.353 -20.293 1.00 64.62 204 PHE A C 1
ATOM 1525 O O . PHE A 1 204 ? -48.224 19.305 -19.982 1.00 64.62 204 PHE A O 1
ATOM 1532 N N . GLU A 1 205 ? -46.532 18.611 -21.281 1.00 59.06 205 GLU A N 1
ATOM 1533 C CA . GLU A 1 205 ? -47.236 17.452 -21.826 1.00 59.06 205 GLU A CA 1
ATOM 1534 C C . GLU A 1 205 ? -47.293 16.371 -20.745 1.00 59.06 205 GLU A C 1
ATOM 1536 O O . GLU A 1 205 ? -46.306 15.727 -20.390 1.00 59.06 205 GLU A O 1
ATOM 1541 N N . GLU A 1 206 ? -48.489 16.213 -20.192 1.00 64.88 206 GLU A N 1
ATOM 1542 C CA . GLU A 1 206 ? -48.877 15.147 -19.287 1.00 64.88 206 GLU A CA 1
ATOM 1543 C C . GLU A 1 206 ? -48.658 13.787 -19.981 1.00 64.88 206 GLU A C 1
ATOM 1545 O O . GLU A 1 206 ? -49.305 13.501 -20.997 1.00 64.88 206 GLU A O 1
ATOM 1550 N N . PRO A 1 207 ? -47.764 12.910 -19.483 1.00 61.56 207 PRO A N 1
ATOM 1551 C CA . PRO A 1 207 ? -47.646 11.577 -20.039 1.00 61.56 207 PRO A CA 1
ATOM 1552 C C . PRO A 1 207 ? -48.923 10.818 -19.685 1.00 61.56 207 PRO A C 1
ATOM 1554 O O . PRO A 1 207 ? -49.120 10.389 -18.544 1.00 61.56 207 PRO A O 1
ATOM 1557 N N . LYS A 1 208 ? -49.795 10.652 -20.688 1.00 58.94 208 LYS A N 1
ATOM 1558 C CA . LYS A 1 208 ? -50.909 9.701 -20.694 1.00 58.94 208 LYS A CA 1
ATOM 1559 C C . LYS A 1 208 ? -50.413 8.370 -20.131 1.00 58.94 208 LYS A C 1
ATOM 1561 O O . LYS A 1 208 ? -49.780 7.579 -20.828 1.00 58.94 208 LYS A O 1
ATOM 1566 N N . ARG A 1 209 ? -50.746 8.111 -18.865 1.00 57.94 209 ARG A N 1
ATOM 1567 C CA . ARG A 1 209 ? -50.772 6.771 -18.283 1.00 57.94 209 ARG A CA 1
ATOM 1568 C C . ARG A 1 209 ? -51.786 5.968 -19.085 1.00 57.94 209 ARG A C 1
ATOM 1570 O O . ARG A 1 209 ? -52.980 5.983 -18.794 1.00 57.94 209 ARG A O 1
ATOM 1577 N N . SER A 1 210 ? -51.307 5.291 -20.123 1.00 57.94 210 SER A N 1
ATOM 1578 C CA . SER A 1 210 ? -52.045 4.214 -20.756 1.00 57.94 210 SER A CA 1
ATOM 1579 C C . SER A 1 210 ? -52.227 3.121 -19.709 1.00 57.94 210 SER A C 1
ATOM 1581 O O . SER A 1 210 ? -51.299 2.380 -19.385 1.00 57.94 210 SER A O 1
ATOM 1583 N N . PHE A 1 211 ? -53.436 3.074 -19.161 1.00 56.56 211 PHE A N 1
ATOM 1584 C CA . PHE A 1 211 ? -54.030 1.889 -18.573 1.00 56.56 211 PHE A CA 1
ATOM 1585 C C . PHE A 1 211 ? -53.843 0.715 -19.544 1.00 56.56 211 PHE A C 1
ATOM 1587 O O . PHE A 1 211 ? -54.600 0.568 -20.499 1.00 56.56 211 PHE A O 1
ATOM 1594 N N . PHE A 1 212 ? -52.835 -0.120 -19.301 1.00 50.88 212 PHE A N 1
ATOM 1595 C CA . PHE A 1 212 ? -52.844 -1.500 -19.764 1.00 50.88 212 PHE A CA 1
ATOM 1596 C C . PHE A 1 212 ? -53.333 -2.353 -18.602 1.00 50.88 212 PHE A C 1
ATOM 1598 O O . PHE A 1 212 ? -52.610 -2.645 -17.652 1.00 50.88 212 PHE A O 1
ATOM 1605 N N . GLY A 1 213 ? -54.623 -2.673 -18.669 1.00 52.34 213 GLY A N 1
ATOM 1606 C CA . GLY A 1 213 ? -55.195 -3.782 -17.932 1.00 52.34 213 GLY A CA 1
ATOM 1607 C C . GLY A 1 213 ? -54.661 -5.112 -18.464 1.00 52.34 213 GLY A C 1
ATOM 1608 O O . GLY A 1 213 ? -54.281 -5.226 -19.628 1.00 52.34 213 GLY A O 1
ATOM 1609 N N . GLY A 1 214 ? -54.691 -6.116 -17.591 1.00 50.94 214 GLY A N 1
ATOM 1610 C CA . GLY A 1 214 ? -54.457 -7.514 -17.937 1.00 50.94 214 GLY A CA 1
ATOM 1611 C C . GLY A 1 214 ? -53.128 -8.049 -17.416 1.00 50.94 214 GLY A C 1
ATOM 1612 O O . GLY A 1 214 ? -52.138 -8.073 -18.129 1.00 50.94 214 GLY A O 1
ATOM 1613 N N . SER A 1 215 ? -53.099 -8.537 -16.180 1.00 50.16 215 SER A N 1
ATOM 1614 C CA . SER A 1 215 ? -53.365 -9.959 -15.951 1.00 50.16 215 SER A CA 1
ATOM 1615 C C . SER A 1 215 ? -53.271 -10.251 -14.459 1.00 50.16 215 SER A C 1
ATOM 1617 O O . SER A 1 215 ? -52.223 -10.110 -13.831 1.00 50.16 215 SER A O 1
ATOM 1619 N N . SER A 1 216 ? -54.396 -10.668 -13.892 1.00 54.56 216 SER A N 1
ATOM 1620 C CA . SER A 1 216 ? -54.456 -11.399 -12.638 1.00 54.56 216 SER A CA 1
ATOM 1621 C C . SER A 1 216 ? -53.749 -12.742 -12.830 1.00 54.56 216 SER A C 1
ATOM 1623 O O . SER A 1 216 ? -54.383 -13.729 -13.203 1.00 54.56 216 SER A O 1
ATOM 1625 N N . SER A 1 217 ? -52.438 -12.793 -12.598 1.00 52.34 217 SER A N 1
ATOM 1626 C CA . SER A 1 217 ? -51.781 -14.072 -12.356 1.00 52.34 217 SER A CA 1
ATOM 1627 C C . SER A 1 217 ? -51.892 -14.364 -10.871 1.00 52.34 217 SER A C 1
ATOM 1629 O O . SER A 1 217 ? -51.190 -13.791 -10.041 1.00 52.34 217 SER A O 1
ATOM 1631 N N . SER A 1 218 ? -52.851 -15.229 -10.569 1.00 53.53 218 SER A N 1
ATOM 1632 C CA . SER A 1 218 ? -52.950 -15.991 -9.337 1.00 53.53 218 SER A CA 1
ATOM 1633 C C . SER A 1 218 ? -51.580 -16.606 -9.037 1.00 53.53 218 SER A C 1
ATOM 1635 O O . SER A 1 218 ? -51.160 -17.537 -9.717 1.00 53.53 218 SER A O 1
ATOM 1637 N N . VAL A 1 219 ? -50.848 -16.043 -8.076 1.00 56.00 219 VAL A N 1
ATOM 1638 C CA . VAL A 1 219 ? -49.657 -16.688 -7.520 1.00 56.00 219 VAL A CA 1
ATOM 1639 C C . VAL A 1 219 ? -50.161 -17.657 -6.463 1.00 56.00 219 VAL A C 1
ATOM 1641 O O . VAL A 1 219 ? -50.746 -17.251 -5.459 1.00 56.00 219 VAL A O 1
ATOM 1644 N N . GLU A 1 220 ? -49.999 -18.942 -6.763 1.00 53.12 220 GLU A N 1
ATOM 1645 C CA . GLU A 1 220 ? -50.300 -20.058 -5.877 1.00 53.12 220 GLU A CA 1
ATOM 1646 C C . GLU A 1 220 ? -49.641 -19.888 -4.497 1.00 53.12 220 GLU A C 1
ATOM 1648 O O . GLU A 1 220 ? -48.506 -19.408 -4.398 1.00 53.12 220 GLU A O 1
ATOM 1653 N N . PRO A 1 221 ? -50.316 -20.319 -3.417 1.00 62.81 221 PRO A N 1
ATOM 1654 C CA . PRO A 1 221 ? -49.678 -20.479 -2.123 1.00 62.81 221 PRO A CA 1
ATOM 1655 C C . PRO A 1 221 ? -48.583 -21.543 -2.240 1.00 62.81 221 PRO A C 1
ATOM 1657 O O . PRO A 1 221 ? -48.844 -22.718 -2.487 1.00 62.81 221 PRO A O 1
ATOM 1660 N N . ILE A 1 222 ? -47.339 -21.115 -2.050 1.00 60.47 222 ILE A N 1
ATOM 1661 C CA . ILE A 1 222 ? -46.185 -22.002 -1.937 1.00 60.47 222 ILE A CA 1
ATOM 1662 C C . ILE A 1 222 ? -46.374 -22.849 -0.677 1.00 60.47 222 ILE A C 1
ATOM 1664 O O . ILE A 1 222 ? -46.218 -22.384 0.452 1.00 60.47 222 ILE A O 1
ATOM 1668 N N . THR A 1 223 ? -46.766 -24.097 -0.893 1.00 58.22 223 THR A N 1
ATOM 1669 C CA . THR A 1 223 ? -46.803 -25.164 0.102 1.00 58.22 223 THR A CA 1
ATOM 1670 C C . THR A 1 223 ? -45.407 -25.322 0.723 1.00 58.22 223 THR A C 1
ATOM 1672 O O . THR A 1 223 ? -44.448 -25.532 -0.024 1.00 58.22 223 THR A O 1
ATOM 1675 N N . PRO A 1 224 ? -45.240 -25.253 2.056 1.00 57.88 224 PRO A N 1
ATOM 1676 C CA . PRO A 1 224 ? -43.973 -25.578 2.697 1.00 57.88 224 PRO A CA 1
ATOM 1677 C C . PRO A 1 224 ? -43.790 -27.100 2.676 1.00 57.88 224 PRO A C 1
ATOM 1679 O O . PRO A 1 224 ? -44.218 -27.809 3.584 1.00 57.88 224 PRO A O 1
ATOM 1682 N N . ALA A 1 225 ? -43.186 -27.610 1.607 1.00 53.06 225 ALA A N 1
ATOM 1683 C CA . ALA A 1 225 ? -42.717 -28.983 1.527 1.00 53.06 225 ALA A CA 1
ATOM 1684 C C . ALA A 1 225 ? -41.201 -29.035 1.760 1.00 53.06 225 ALA A C 1
ATOM 1686 O O . ALA A 1 225 ? -40.451 -28.220 1.231 1.00 53.06 225 ALA A O 1
ATOM 1687 N N . ALA A 1 226 ? -40.800 -30.064 2.506 1.00 53.53 226 ALA A N 1
ATOM 1688 C CA . ALA A 1 226 ? -39.439 -30.538 2.746 1.00 53.53 226 ALA A CA 1
ATOM 1689 C C . ALA A 1 226 ? -38.620 -29.783 3.809 1.00 53.53 226 ALA A C 1
ATOM 1691 O O . ALA A 1 226 ? -37.749 -28.958 3.545 1.00 53.53 226 ALA A O 1
ATOM 1692 N N . SER A 1 227 ? -38.868 -30.199 5.050 1.00 48.41 227 SER A N 1
ATOM 1693 C CA . SER A 1 227 ? -37.846 -30.503 6.051 1.00 48.41 227 SER A CA 1
ATOM 1694 C C . SER A 1 227 ? -36.504 -30.912 5.422 1.00 48.41 227 SER A C 1
ATOM 1696 O O . SER A 1 227 ? -36.351 -32.017 4.905 1.00 48.41 227 SER A O 1
ATOM 1698 N N . PHE A 1 228 ? -35.507 -30.032 5.519 1.00 48.66 228 PHE A N 1
ATOM 1699 C CA . PHE A 1 228 ? -34.110 -30.420 5.370 1.00 48.66 228 PHE A CA 1
ATOM 1700 C C . PHE A 1 228 ? -33.708 -31.210 6.616 1.00 48.66 228 PHE A C 1
ATOM 1702 O O . PHE A 1 228 ? -33.474 -30.652 7.688 1.00 48.66 228 PHE A O 1
ATOM 1709 N N . THR A 1 229 ? -33.674 -32.530 6.468 1.00 51.00 229 THR A N 1
ATOM 1710 C CA . THR A 1 229 ? -32.982 -33.437 7.378 1.00 51.00 229 THR A CA 1
ATOM 1711 C C . THR A 1 229 ? -31.508 -33.045 7.417 1.00 51.00 229 THR A C 1
ATOM 1713 O O . THR A 1 229 ? -30.788 -33.186 6.431 1.00 51.00 229 THR A O 1
ATOM 1716 N N . THR A 1 230 ? -31.067 -32.554 8.571 1.00 54.34 230 THR A N 1
ATOM 1717 C CA . THR A 1 230 ? -29.661 -32.510 8.972 1.00 54.34 230 THR A CA 1
ATOM 1718 C C . THR A 1 230 ? -29.124 -33.940 8.988 1.00 54.34 230 THR A C 1
ATOM 1720 O O . THR A 1 230 ? -29.274 -34.656 9.973 1.00 54.34 230 THR A O 1
ATOM 1723 N N . SER A 1 231 ? -28.516 -34.377 7.888 1.00 52.53 231 SER A N 1
ATOM 1724 C CA . SER A 1 231 ? -27.626 -35.536 7.873 1.00 52.53 231 SER A CA 1
ATOM 1725 C C . SER A 1 231 ? -26.222 -35.068 8.253 1.00 52.53 231 SER A C 1
ATOM 1727 O O . SER A 1 231 ? -25.442 -34.587 7.433 1.00 52.53 231 SER A O 1
ATOM 1729 N N . GLN A 1 232 ? -25.994 -35.125 9.557 1.00 58.94 232 GLN A N 1
ATOM 1730 C CA . GLN A 1 232 ? -24.749 -35.431 10.254 1.00 58.94 232 GLN A CA 1
ATOM 1731 C C . GLN A 1 232 ? -23.604 -35.977 9.373 1.00 58.94 232 GLN A C 1
ATOM 1733 O O . GLN A 1 232 ? -23.755 -37.041 8.775 1.00 58.94 232 GLN A O 1
ATOM 1738 N N . PRO A 1 233 ? -22.437 -35.305 9.356 1.00 56.75 233 PRO A N 1
ATOM 1739 C CA . PRO A 1 233 ? -21.170 -35.913 8.987 1.00 56.75 233 PRO A CA 1
ATOM 1740 C C . PRO A 1 233 ? -20.224 -35.841 10.197 1.00 56.75 233 PRO A C 1
ATOM 1742 O O . PRO A 1 233 ? -19.382 -34.946 10.286 1.00 56.75 233 PRO A O 1
ATOM 1745 N N . GLU A 1 234 ? -20.402 -36.738 11.169 1.00 58.72 234 GLU A N 1
ATOM 1746 C CA . GLU A 1 234 ? -19.466 -36.882 12.300 1.00 58.72 234 GLU A CA 1
ATOM 1747 C C . GLU A 1 234 ? -18.515 -38.081 12.155 1.00 58.72 234 GLU A C 1
ATOM 1749 O O . GLU A 1 234 ? -17.484 -38.099 12.818 1.00 58.72 234 GLU A O 1
ATOM 1754 N N . ASP A 1 235 ? -18.760 -39.014 11.228 1.00 59.31 235 ASP A N 1
ATOM 1755 C CA . ASP A 1 235 ? -17.932 -40.228 11.122 1.00 59.31 235 ASP A CA 1
ATOM 1756 C C . ASP A 1 235 ? -16.686 -40.091 10.226 1.00 59.31 235 ASP A C 1
ATOM 1758 O O . ASP A 1 235 ? -15.710 -40.814 10.420 1.00 59.31 235 ASP A O 1
ATOM 1762 N N . ASP A 1 236 ? -16.624 -39.111 9.319 1.00 57.69 236 ASP A N 1
ATOM 1763 C CA . ASP A 1 236 ? -15.477 -38.991 8.398 1.00 57.69 236 ASP A CA 1
ATOM 1764 C C . ASP A 1 236 ? -14.256 -38.274 9.007 1.00 57.69 236 ASP A C 1
ATOM 1766 O O . ASP A 1 236 ? -13.145 -38.371 8.480 1.00 57.69 236 ASP A O 1
ATOM 1770 N N . GLN A 1 237 ? -14.408 -37.570 10.137 1.00 57.75 237 GLN A N 1
ATOM 1771 C CA . GLN A 1 237 ? -13.281 -36.856 10.762 1.00 57.75 237 GLN A CA 1
ATOM 1772 C C . GLN A 1 237 ? -12.383 -37.767 11.614 1.00 57.75 237 GLN A C 1
ATOM 1774 O O . GLN A 1 237 ? -11.206 -37.456 11.795 1.00 57.75 237 GLN A O 1
ATOM 1779 N N . MET A 1 238 ? -12.883 -38.913 12.087 1.00 59.09 238 MET A N 1
ATOM 1780 C CA . MET A 1 238 ? -12.091 -39.858 12.890 1.00 59.09 238 MET A CA 1
ATOM 1781 C C . MET A 1 238 ? -11.116 -40.687 12.037 1.00 59.09 238 MET A C 1
ATOM 1783 O O . MET A 1 238 ? -10.037 -41.038 12.510 1.00 59.09 238 MET A O 1
ATOM 1787 N N . ALA A 1 239 ? -11.434 -40.939 10.762 1.00 61.41 239 ALA A N 1
ATOM 1788 C CA . ALA A 1 239 ? -10.562 -41.704 9.866 1.00 61.41 239 ALA A CA 1
ATOM 1789 C C . ALA A 1 239 ? -9.294 -40.931 9.452 1.00 61.41 239 ALA A C 1
ATOM 1791 O O . ALA A 1 239 ? -8.241 -41.531 9.243 1.00 61.41 239 ALA A O 1
ATOM 1792 N N . PHE A 1 240 ? -9.358 -39.597 9.375 1.00 60.81 240 PHE A N 1
ATOM 1793 C CA . PHE A 1 240 ? -8.211 -38.786 8.953 1.00 60.81 240 PHE A CA 1
ATOM 1794 C C . PHE A 1 240 ? -7.153 -38.623 10.058 1.00 60.81 240 PHE A C 1
ATOM 1796 O O . PHE A 1 240 ? -5.966 -38.503 9.759 1.00 60.81 240 PHE A O 1
ATOM 1803 N N . TYR A 1 241 ? -7.551 -38.662 11.335 1.00 62.34 241 TYR A N 1
ATOM 1804 C CA . TYR A 1 241 ? -6.603 -38.585 12.453 1.00 62.34 241 TYR A CA 1
ATOM 1805 C C . TYR A 1 241 ? -5.876 -39.909 12.720 1.00 62.34 241 TYR A C 1
ATOM 1807 O O . TYR A 1 241 ? -4.721 -39.874 13.134 1.00 62.34 241 TYR A O 1
ATOM 1815 N N . ALA A 1 242 ? -6.484 -41.058 12.409 1.00 63.50 242 ALA A N 1
ATOM 1816 C CA . ALA A 1 242 ? -5.825 -42.358 12.552 1.00 63.50 242 ALA A CA 1
ATOM 1817 C C . ALA A 1 242 ? -4.688 -42.582 11.531 1.00 63.50 242 ALA A C 1
ATOM 1819 O O . ALA A 1 242 ? -3.765 -43.338 11.802 1.00 63.50 242 ALA A O 1
ATOM 1820 N N . MET A 1 243 ? -4.713 -41.907 10.375 1.00 61.53 243 MET A N 1
ATOM 1821 C CA . MET A 1 243 ? -3.709 -42.100 9.317 1.00 61.53 243 MET A CA 1
ATOM 1822 C C . MET A 1 243 ? -2.433 -41.257 9.504 1.00 61.53 243 MET A C 1
ATOM 1824 O O . MET A 1 243 ? -1.430 -41.503 8.841 1.00 61.53 243 MET A O 1
ATOM 1828 N N . LEU A 1 244 ? -2.449 -40.260 10.395 1.00 61.91 244 LEU A N 1
ATOM 1829 C CA . LEU A 1 244 ? -1.291 -39.395 10.661 1.00 61.91 244 LEU A CA 1
ATOM 1830 C C . LEU A 1 244 ? -0.371 -39.918 11.774 1.00 61.91 244 LEU A C 1
ATOM 1832 O O . LEU A 1 244 ? 0.760 -39.445 11.869 1.00 61.91 244 LEU A O 1
ATOM 1836 N N . ASP A 1 245 ? -0.826 -40.878 12.583 1.00 62.50 245 ASP A N 1
ATOM 1837 C CA . ASP A 1 245 ? -0.027 -41.439 13.684 1.00 62.50 245 ASP A CA 1
ATOM 1838 C C . ASP A 1 245 ? 0.941 -42.543 13.211 1.00 62.50 245 ASP A C 1
ATOM 1840 O O . ASP A 1 245 ? 1.995 -42.741 13.805 1.00 62.50 245 ASP A O 1
ATOM 1844 N N . ASP A 1 246 ? 0.661 -43.184 12.069 1.00 59.00 246 ASP A N 1
ATOM 1845 C CA . ASP A 1 246 ? 1.510 -44.249 11.502 1.00 59.00 246 ASP A CA 1
ATOM 1846 C C . ASP A 1 246 ? 2.740 -43.728 10.729 1.00 59.00 246 ASP A C 1
ATOM 1848 O O . ASP A 1 246 ? 3.614 -44.497 10.343 1.00 59.00 246 ASP A O 1
ATOM 1852 N N . ALA A 1 247 ? 2.855 -42.415 10.497 1.00 59.75 247 ALA A N 1
ATOM 1853 C CA . ALA A 1 247 ? 3.933 -41.842 9.681 1.00 59.75 247 ALA A CA 1
ATOM 1854 C C . ALA A 1 247 ? 5.155 -41.357 10.489 1.00 59.75 247 ALA A C 1
ATOM 1856 O O . ALA A 1 247 ? 6.007 -40.659 9.936 1.00 59.75 247 ALA A O 1
ATOM 1857 N N . LYS A 1 248 ? 5.244 -41.660 11.794 1.00 56.72 248 LYS A N 1
ATOM 1858 C CA . LYS A 1 248 ? 6.254 -41.060 12.689 1.00 56.72 248 LYS A CA 1
ATOM 1859 C C . LYS A 1 248 ? 7.182 -42.045 13.412 1.00 56.72 248 LYS A C 1
ATOM 1861 O O . LYS A 1 248 ? 7.753 -41.670 14.431 1.00 56.72 248 LYS A O 1
ATOM 1866 N N . LEU A 1 249 ? 7.367 -43.266 12.908 1.00 59.53 249 LEU A N 1
ATOM 1867 C CA . LEU A 1 249 ? 8.158 -44.286 13.617 1.00 59.53 249 LEU A CA 1
ATOM 1868 C C . LEU A 1 249 ? 9.451 -44.780 12.948 1.00 59.53 249 LEU A C 1
ATOM 1870 O O . LEU A 1 249 ? 10.114 -45.614 13.550 1.00 59.53 249 LEU A O 1
ATOM 1874 N N . ASP A 1 250 ? 9.895 -44.215 11.820 1.00 61.16 250 ASP A N 1
ATOM 1875 C CA . ASP A 1 250 ? 11.049 -44.779 11.087 1.00 61.16 250 ASP A CA 1
ATOM 1876 C C . ASP A 1 250 ? 12.321 -43.904 11.022 1.00 61.16 250 ASP A C 1
ATOM 1878 O O . ASP A 1 250 ? 13.190 -44.172 10.200 1.00 61.16 250 ASP A O 1
ATOM 1882 N N . ASP A 1 251 ? 12.493 -42.885 11.876 1.00 56.75 251 ASP A N 1
ATOM 1883 C CA . ASP A 1 251 ? 13.703 -42.025 11.848 1.00 56.75 251 ASP A CA 1
ATOM 1884 C C . ASP A 1 251 ? 14.514 -42.062 13.155 1.00 56.75 251 ASP A C 1
ATOM 1886 O O . ASP A 1 251 ? 14.930 -41.040 13.697 1.00 56.75 251 ASP A O 1
ATOM 1890 N N . GLU A 1 252 ? 14.716 -43.263 13.701 1.00 58.62 252 GLU A N 1
ATOM 1891 C CA . GLU A 1 252 ? 15.633 -43.485 14.823 1.00 58.62 252 GLU A CA 1
ATOM 1892 C C . GLU A 1 252 ? 16.404 -44.796 14.632 1.00 58.62 252 GLU A C 1
ATOM 1894 O O . GLU A 1 252 ? 16.193 -45.767 15.347 1.00 58.62 252 GLU A O 1
ATOM 1899 N N . THR A 1 253 ? 17.257 -44.878 13.607 1.00 61.66 253 THR A N 1
ATOM 1900 C CA . THR A 1 253 ? 18.427 -45.784 13.575 1.00 61.66 253 THR A CA 1
ATOM 1901 C C . THR A 1 253 ? 19.202 -45.579 12.278 1.00 61.66 253 THR A C 1
ATOM 1903 O O . THR A 1 253 ? 18.889 -46.203 11.272 1.00 61.66 253 THR A O 1
ATOM 1906 N N . SER A 1 254 ? 20.214 -44.711 12.292 1.00 57.56 254 SER A N 1
ATOM 1907 C CA . SER A 1 254 ? 21.483 -44.846 11.550 1.00 57.56 254 SER A CA 1
ATOM 1908 C C . SER A 1 254 ? 22.252 -43.538 11.682 1.00 57.56 254 SER A C 1
ATOM 1910 O O . SER A 1 254 ? 21.887 -42.552 11.060 1.00 57.56 254 SER A O 1
ATOM 1912 N N . ASP A 1 255 ? 23.238 -43.514 12.574 1.00 61.41 255 ASP A N 1
ATOM 1913 C CA . ASP A 1 255 ? 24.595 -43.026 12.276 1.00 61.41 255 ASP A CA 1
ATOM 1914 C C . ASP A 1 255 ? 25.440 -43.155 13.552 1.00 61.41 255 ASP A C 1
ATOM 1916 O O . ASP A 1 255 ? 25.859 -42.205 14.212 1.00 61.41 255 ASP A O 1
ATOM 1920 N N . GLU A 1 256 ? 25.634 -44.422 13.914 1.00 66.00 256 GLU A N 1
ATOM 1921 C CA . GLU A 1 256 ? 26.865 -44.897 14.530 1.00 66.00 256 GLU A CA 1
ATOM 1922 C C . GLU A 1 256 ? 27.859 -45.173 13.384 1.00 66.00 256 GLU A C 1
ATOM 1924 O O . GLU A 1 256 ? 27.423 -45.559 12.301 1.00 66.00 256 GLU A O 1
ATOM 1929 N N . VAL A 1 257 ? 29.171 -45.047 13.646 1.00 62.44 257 VAL A N 1
ATOM 1930 C CA . VAL A 1 257 ? 30.319 -45.231 12.716 1.00 62.44 257 VAL A CA 1
ATOM 1931 C C . VAL A 1 257 ? 30.661 -43.930 11.951 1.00 62.44 257 VAL A C 1
ATOM 1933 O O . VAL A 1 257 ? 29.842 -43.382 11.237 1.00 62.44 257 VAL A O 1
ATOM 1936 N N . ASP A 1 258 ? 31.829 -43.294 12.065 1.00 63.00 258 ASP A N 1
ATOM 1937 C CA . ASP A 1 258 ? 33.177 -43.845 12.141 1.00 63.00 258 ASP A CA 1
ATOM 1938 C C . ASP A 1 258 ? 34.165 -42.852 12.781 1.00 63.00 258 ASP A C 1
ATOM 1940 O O . ASP A 1 258 ? 34.052 -41.629 12.655 1.00 63.00 258 ASP A O 1
ATOM 1944 N N . LYS A 1 259 ? 35.180 -43.409 13.432 1.00 58.25 259 LYS A N 1
ATOM 1945 C CA . LYS A 1 259 ? 36.279 -42.730 14.114 1.00 58.25 259 LYS A CA 1
ATOM 1946 C C . LYS A 1 259 ? 37.580 -43.217 13.474 1.00 58.25 259 LYS A C 1
ATOM 1948 O O . LYS A 1 259 ? 37.837 -44.413 13.522 1.00 58.25 259 LYS A O 1
ATOM 1953 N N . PRO A 1 260 ? 38.474 -42.321 13.039 1.00 64.25 260 PRO A N 1
ATOM 1954 C CA . PRO A 1 260 ? 39.912 -42.593 13.103 1.00 64.25 260 PRO A CA 1
ATOM 1955 C C . PRO A 1 260 ? 40.565 -41.521 13.998 1.00 64.25 260 PRO A C 1
ATOM 1957 O O . PRO A 1 260 ? 40.280 -40.336 13.857 1.00 64.25 260 PRO A O 1
ATOM 1960 N N . ALA A 1 261 ? 41.270 -41.816 15.094 1.00 66.12 261 ALA A N 1
ATOM 1961 C CA . ALA A 1 261 ? 42.456 -42.661 15.271 1.00 66.12 261 ALA A CA 1
ATOM 1962 C C . ALA A 1 261 ? 43.623 -42.229 14.363 1.00 66.12 261 ALA A C 1
ATOM 1964 O O . ALA A 1 261 ? 43.581 -42.476 13.164 1.00 66.12 261 ALA A O 1
ATOM 1965 N N . ASP A 1 262 ? 44.644 -41.652 15.013 1.00 66.62 262 ASP A N 1
ATOM 1966 C CA . ASP A 1 262 ? 46.012 -41.364 14.547 1.00 66.62 262 ASP A CA 1
ATOM 1967 C C . ASP A 1 262 ? 46.157 -40.285 13.450 1.00 66.62 262 ASP A C 1
ATOM 1969 O O . ASP A 1 262 ? 45.357 -40.201 12.529 1.00 66.62 262 ASP A O 1
ATOM 1973 N N . GLN A 1 263 ? 47.134 -39.371 13.475 1.00 54.59 263 GLN A N 1
ATOM 1974 C CA . GLN A 1 263 ? 48.461 -39.328 14.100 1.00 54.59 263 GLN A CA 1
ATOM 1975 C C . GLN A 1 263 ? 48.891 -37.858 14.261 1.00 54.59 263 GLN A C 1
ATOM 1977 O O . GLN A 1 263 ? 48.498 -37.042 13.394 1.00 54.59 263 GLN A O 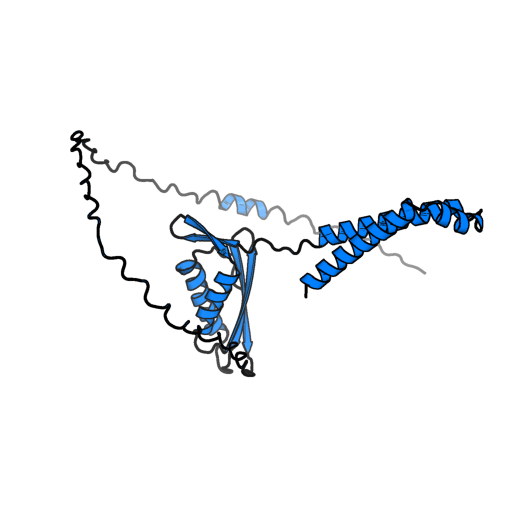1
#

Foldseek 3Di:
DVVVVVVVLVVVVVVVVVVVVVCVVCVPVVVVVCVVPVPCPVVVVVVVVVVVVVVVVVSVVCVVVPPPPPVVQWAFACDPNDTDTDHVVVVQVQLQVQLVPDPQWDHKDWDWDQDPNAIAIEIETEGADPPDDPVVVVVVSQVSNCCCCVPVGRGHHPDRHHYHYDHDPDPDPPPPPPPPPPDPPPDPPPDPDPPPDPPDDDDDDDPPPPPDDDDPDDDDDDDPDDDDPPDDDPPPVVVVVVVVVVPPPPPPDDDDDDDDDDD